Protein AF-A0A935NYX1-F1 (afdb_monomer_lite)

Structure (mmCIF, N/CA/C/O backbone):
data_AF-A0A935NYX1-F1
#
_entry.id   AF-A0A935NYX1-F1
#
loop_
_atom_site.group_PDB
_atom_site.id
_atom_site.type_symbol
_atom_site.label_atom_id
_atom_site.label_alt_id
_atom_site.label_comp_id
_atom_site.label_asym_id
_atom_site.label_entity_id
_atom_site.label_seq_id
_atom_site.pdbx_PDB_ins_code
_atom_site.Cartn_x
_atom_site.Cartn_y
_atom_site.Cartn_z
_atom_site.occupancy
_atom_site.B_iso_or_equiv
_atom_site.auth_seq_id
_atom_site.auth_comp_id
_atom_site.auth_asym_id
_atom_site.auth_atom_id
_atom_site.pdbx_PDB_model_num
ATOM 1 N N . MET A 1 1 ? -14.490 6.436 4.565 1.00 82.50 1 MET A N 1
ATOM 2 C CA . MET A 1 1 ? -15.386 5.710 5.494 1.00 82.50 1 MET A CA 1
ATOM 3 C C . MET A 1 1 ? -14.592 5.089 6.631 1.00 82.50 1 MET A C 1
ATOM 5 O O . MET A 1 1 ? -14.722 5.582 7.735 1.00 82.50 1 MET A O 1
ATOM 9 N N . LEU A 1 2 ? -13.693 4.132 6.373 1.00 86.88 2 LEU A N 1
ATOM 10 C CA . LEU A 1 2 ? -12.919 3.434 7.415 1.00 86.88 2 LEU A CA 1
ATOM 11 C C . LEU A 1 2 ? -12.191 4.351 8.415 1.00 86.88 2 LEU A C 1
ATOM 13 O O . LEU A 1 2 ? -12.332 4.169 9.617 1.00 86.88 2 LEU A O 1
ATOM 17 N N . LEU A 1 3 ? -11.461 5.359 7.928 1.00 81.69 3 LEU A N 1
ATOM 18 C CA . LEU A 1 3 ? -10.705 6.284 8.789 1.00 81.69 3 LEU A CA 1
ATOM 19 C C . LEU A 1 3 ? -11.586 7.274 9.568 1.00 81.69 3 LEU A C 1
ATOM 21 O O . LEU A 1 3 ? -11.138 7.851 10.550 1.00 81.69 3 LEU A O 1
ATOM 25 N N . LEU A 1 4 ? -12.816 7.501 9.106 1.00 85.19 4 LEU A N 1
ATOM 26 C CA . LEU A 1 4 ? -13.693 8.564 9.600 1.00 85.19 4 LEU A CA 1
ATOM 27 C C . LEU A 1 4 ? -14.861 8.026 10.434 1.00 85.19 4 LEU A C 1
ATOM 29 O O . LEU A 1 4 ? -15.364 8.741 11.288 1.00 85.19 4 LEU A O 1
ATOM 33 N N . ALA A 1 5 ? -15.280 6.775 10.217 1.00 84.62 5 ALA A N 1
ATOM 34 C CA . ALA A 1 5 ? -16.392 6.155 10.934 1.00 84.62 5 ALA A CA 1
ATOM 35 C C . ALA A 1 5 ? -16.239 6.199 12.469 1.00 84.62 5 ALA A C 1
ATOM 37 O O . ALA A 1 5 ? -17.237 6.478 13.129 1.00 84.62 5 ALA A O 1
ATOM 38 N N . PRO A 1 6 ? -15.035 6.016 13.058 1.00 82.44 6 PRO A N 1
ATOM 39 C CA . PRO A 1 6 ? -14.857 6.141 14.508 1.00 82.44 6 PRO A CA 1
ATOM 40 C C . PRO A 1 6 ? -15.078 7.555 15.066 1.00 82.44 6 PRO A C 1
ATOM 42 O O . PRO A 1 6 ? -15.174 7.709 16.277 1.00 82.44 6 PRO A O 1
ATOM 45 N N . LEU A 1 7 ? -15.114 8.579 14.209 1.00 85.12 7 LEU A N 1
ATOM 46 C CA . LEU A 1 7 ? -15.309 9.979 14.598 1.00 85.12 7 LEU A CA 1
ATOM 47 C C . LEU A 1 7 ? -16.774 10.424 14.486 1.00 85.12 7 LEU A C 1
ATOM 49 O O . LEU A 1 7 ? -17.078 11.577 14.775 1.00 85.12 7 LEU A O 1
ATOM 53 N N . LEU A 1 8 ? -17.671 9.551 14.015 1.00 88.75 8 LEU A N 1
ATOM 54 C CA . LEU A 1 8 ? -19.083 9.884 13.855 1.00 88.75 8 LEU A CA 1
ATOM 55 C C . LEU A 1 8 ? -19.812 9.791 15.196 1.00 88.75 8 LEU A C 1
ATOM 57 O O . LEU A 1 8 ? -19.844 8.730 15.816 1.00 88.75 8 LEU A O 1
ATOM 61 N N . GLU A 1 9 ? -20.431 10.898 15.603 1.00 92.19 9 GLU A N 1
ATOM 62 C CA . GLU A 1 9 ? -21.225 10.977 16.834 1.00 92.19 9 GLU A CA 1
ATOM 63 C C . GLU A 1 9 ? -22.648 10.433 16.648 1.00 92.19 9 GLU A C 1
ATOM 65 O O . GLU A 1 9 ? -23.208 9.869 17.585 1.00 92.19 9 GLU A O 1
ATOM 70 N N . ASP A 1 10 ? -23.224 10.560 15.445 1.00 94.38 10 ASP A N 1
ATOM 71 C CA . ASP A 1 10 ? -24.549 10.019 15.121 1.00 94.38 10 ASP A CA 1
ATOM 72 C C . ASP A 1 10 ? -24.488 8.483 14.963 1.00 94.38 10 ASP A C 1
ATOM 74 O O . ASP A 1 10 ? -23.898 7.978 13.993 1.00 94.38 10 ASP A O 1
ATOM 78 N N . PRO A 1 11 ? -25.141 7.711 15.857 1.00 92.31 11 PRO A N 1
ATOM 79 C CA . PRO A 1 11 ? -25.138 6.253 15.788 1.00 92.31 11 PRO A CA 1
ATOM 80 C C . PRO A 1 11 ? -25.776 5.704 14.506 1.00 92.31 11 PRO A C 1
ATOM 82 O O . PRO A 1 11 ? -25.333 4.673 13.994 1.00 92.31 11 PRO A O 1
ATOM 85 N N . ALA A 1 12 ? -26.797 6.374 13.961 1.00 95.12 12 ALA A N 1
ATOM 86 C CA . ALA A 1 12 ? -27.480 5.922 12.753 1.00 95.12 12 ALA A CA 1
ATOM 87 C C . ALA A 1 12 ? -26.574 6.071 11.524 1.00 95.12 12 ALA A C 1
ATOM 89 O O . ALA A 1 12 ? -26.464 5.142 10.714 1.00 95.12 12 ALA A O 1
ATOM 90 N N . GLN A 1 13 ? -25.874 7.205 11.420 1.00 94.25 13 GLN A N 1
ATOM 91 C CA . GLN A 1 13 ? -24.887 7.442 10.370 1.00 94.25 13 GLN A CA 1
ATOM 92 C C . GLN A 1 13 ? -23.698 6.481 10.486 1.00 94.25 13 GLN A C 1
ATOM 94 O O . GLN A 1 13 ? -23.289 5.887 9.486 1.00 94.25 13 GLN A O 1
ATOM 99 N N . SER A 1 14 ? -23.187 6.268 11.702 1.00 92.19 14 SER A N 1
ATOM 100 C CA . SER A 1 14 ? -22.109 5.310 11.965 1.00 92.19 14 SER A CA 1
ATOM 101 C C . SER A 1 14 ? -22.495 3.891 11.531 1.00 92.19 14 SER A C 1
ATOM 103 O O . SER A 1 14 ? -21.767 3.247 10.771 1.00 92.19 14 SER A O 1
ATOM 105 N N . ALA A 1 15 ? -23.696 3.432 11.899 1.00 92.25 15 ALA A N 1
ATOM 106 C CA . ALA A 1 15 ? -24.208 2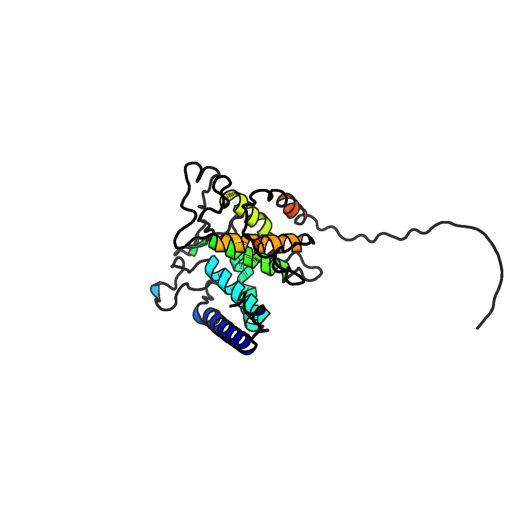.127 11.493 1.00 92.25 15 ALA A CA 1
ATOM 107 C C . ALA A 1 15 ? -24.394 2.010 9.969 1.00 92.25 15 ALA A C 1
ATOM 109 O O . ALA A 1 15 ? -24.113 0.956 9.395 1.00 92.25 15 ALA A O 1
ATOM 110 N N . ALA A 1 16 ? -24.851 3.072 9.296 1.00 94.81 16 ALA A N 1
ATOM 111 C CA . ALA A 1 16 ? -24.952 3.093 7.837 1.00 94.81 16 ALA A CA 1
ATOM 112 C C . ALA A 1 16 ? -23.581 2.931 7.175 1.00 94.81 16 ALA A C 1
ATOM 114 O O . ALA A 1 16 ? -23.406 2.063 6.323 1.00 94.81 16 ALA A O 1
ATOM 115 N N . TRP A 1 17 ? -22.580 3.677 7.643 1.00 95.69 17 TRP A N 1
ATOM 116 C CA . TRP A 1 17 ? -21.231 3.587 7.097 1.00 95.69 17 TRP A CA 1
ATOM 117 C C . TRP A 1 17 ? -20.588 2.225 7.340 1.00 95.69 17 TRP A C 1
ATOM 119 O O . TRP A 1 17 ? -19.881 1.718 6.471 1.00 95.69 17 TRP A O 1
ATOM 129 N N . GLN A 1 18 ? -20.840 1.600 8.490 1.00 93.81 18 GLN A N 1
ATOM 130 C CA . GLN A 1 18 ? -20.383 0.234 8.736 1.00 93.81 18 GLN A CA 1
ATOM 131 C C . GLN A 1 18 ? -21.008 -0.763 7.755 1.00 93.81 18 GLN A C 1
ATOM 133 O O . GLN A 1 18 ? -20.282 -1.578 7.186 1.00 93.81 18 GLN A O 1
ATOM 138 N N . ARG A 1 19 ? -22.320 -0.676 7.490 1.00 95.62 19 ARG A N 1
ATOM 139 C CA . ARG A 1 19 ? -22.984 -1.538 6.494 1.00 95.62 19 ARG A CA 1
ATOM 140 C C . ARG A 1 19 ? -22.394 -1.361 5.098 1.00 95.62 19 ARG A C 1
ATOM 142 O O . ARG A 1 19 ? -22.096 -2.357 4.442 1.00 95.62 19 ARG A O 1
ATOM 149 N N . ASP A 1 20 ? -22.170 -0.123 4.677 1.00 96.88 20 ASP A N 1
ATOM 150 C CA . ASP A 1 20 ? -21.601 0.181 3.362 1.00 96.88 20 ASP A CA 1
ATOM 151 C C . ASP A 1 20 ? -20.155 -0.314 3.236 1.00 96.88 20 ASP A C 1
ATOM 153 O O . ASP A 1 20 ? -19.789 -0.914 2.227 1.00 96.88 20 ASP A O 1
ATOM 157 N N . MET A 1 21 ? -19.333 -0.140 4.278 1.00 96.25 21 MET A N 1
ATOM 158 C CA . MET A 1 21 ? -17.974 -0.693 4.304 1.00 96.25 21 MET A CA 1
ATOM 159 C C . MET A 1 21 ? -17.979 -2.215 4.169 1.00 96.25 21 MET A C 1
ATOM 161 O O . MET A 1 21 ? -17.170 -2.758 3.419 1.00 96.25 21 MET A O 1
ATOM 165 N N . LEU A 1 22 ? -18.894 -2.903 4.856 1.00 97.50 22 LEU A N 1
ATOM 166 C CA . LEU A 1 22 ? -19.030 -4.356 4.759 1.00 97.50 22 LEU A CA 1
ATOM 167 C C . LEU A 1 22 ? -19.501 -4.805 3.377 1.00 97.50 22 LEU A C 1
ATOM 169 O O . LEU A 1 22 ? -18.986 -5.791 2.850 1.00 97.50 22 LEU A O 1
ATOM 173 N N . LEU A 1 23 ? -20.445 -4.082 2.775 1.00 97.88 23 LEU A N 1
ATOM 174 C CA . LEU A 1 23 ? -20.896 -4.348 1.413 1.00 97.88 23 LEU A CA 1
ATOM 175 C C . LEU A 1 23 ? -19.736 -4.213 0.419 1.00 97.88 23 LEU A C 1
ATOM 177 O O . LEU A 1 23 ? -19.479 -5.138 -0.351 1.00 97.88 23 LEU A O 1
ATOM 181 N N . LEU A 1 24 ? -19.002 -3.098 0.468 1.00 97.50 24 LEU A N 1
ATOM 182 C CA . LEU A 1 24 ? -17.857 -2.852 -0.412 1.00 97.50 24 LEU A CA 1
ATOM 183 C C . LEU A 1 24 ? -16.744 -3.884 -0.202 1.00 97.50 24 LEU A C 1
ATOM 185 O O . LEU A 1 24 ? -16.208 -4.405 -1.178 1.00 97.50 24 LEU A O 1
ATOM 189 N N . ALA A 1 25 ? -16.430 -4.223 1.051 1.00 98.12 25 ALA A N 1
ATOM 190 C CA . ALA A 1 25 ? -15.436 -5.238 1.383 1.00 98.12 25 ALA A CA 1
ATOM 191 C C . ALA A 1 25 ? -15.793 -6.601 0.773 1.00 98.12 25 ALA A C 1
ATOM 193 O O . ALA A 1 25 ? -14.954 -7.222 0.121 1.00 98.12 25 ALA A O 1
ATOM 194 N N . ARG A 1 26 ? -17.049 -7.040 0.912 1.00 98.00 26 ARG A N 1
ATOM 195 C CA . ARG A 1 26 ? -17.523 -8.297 0.314 1.00 98.00 26 ARG A CA 1
ATOM 196 C C . ARG A 1 26 ? -17.472 -8.257 -1.208 1.00 98.00 26 ARG A C 1
ATOM 198 O O . ARG A 1 26 ? -16.966 -9.188 -1.816 1.00 98.00 26 ARG A O 1
ATOM 205 N N . VAL A 1 27 ? -17.891 -7.158 -1.838 1.00 97.88 27 VAL A N 1
ATOM 206 C CA . VAL A 1 27 ? -17.794 -7.015 -3.302 1.00 97.88 27 VAL A CA 1
ATOM 207 C C . VAL A 1 27 ? -16.340 -7.103 -3.777 1.00 97.88 27 VAL A C 1
ATOM 209 O O . VAL A 1 27 ? -16.059 -7.827 -4.730 1.00 97.88 27 VAL A O 1
ATOM 212 N N . ILE A 1 28 ? -15.406 -6.414 -3.116 1.00 97.88 28 ILE A N 1
ATOM 213 C CA . ILE A 1 28 ? -13.976 -6.476 -3.453 1.00 97.88 28 ILE A CA 1
ATOM 214 C C . ILE A 1 28 ? -13.450 -7.910 -3.290 1.00 97.88 28 ILE A C 1
ATOM 216 O O . ILE A 1 28 ? -12.873 -8.456 -4.231 1.00 97.88 28 ILE A O 1
ATOM 220 N N . LYS A 1 29 ? -13.698 -8.539 -2.134 1.00 98.12 29 LYS A N 1
ATOM 221 C CA . LYS A 1 29 ? -13.286 -9.916 -1.823 1.00 98.12 29 LYS A CA 1
ATOM 222 C C . LYS A 1 29 ? -13.846 -10.929 -2.828 1.00 98.12 29 LYS A C 1
ATOM 224 O O . LYS A 1 29 ? -13.082 -11.696 -3.400 1.00 98.12 29 LYS A O 1
ATOM 229 N N . ASP A 1 30 ? -15.149 -10.898 -3.086 1.00 97.56 30 ASP A N 1
ATOM 230 C CA . ASP A 1 30 ? -15.844 -11.976 -3.798 1.00 97.56 30 ASP A CA 1
ATOM 231 C C . ASP A 1 30 ? -15.835 -11.802 -5.322 1.00 97.56 30 ASP A C 1
ATOM 233 O O . ASP A 1 30 ? -16.023 -12.767 -6.063 1.00 97.56 30 ASP A O 1
ATOM 237 N N . ARG A 1 31 ? -15.673 -10.568 -5.818 1.00 96.62 31 ARG A N 1
ATOM 238 C CA . ARG A 1 31 ? -15.811 -10.268 -7.253 1.00 96.62 31 ARG A CA 1
ATOM 239 C C . ARG A 1 31 ? -14.498 -9.900 -7.921 1.00 96.62 31 ARG A C 1
ATOM 241 O O . ARG A 1 31 ? -14.325 -10.234 -9.090 1.00 96.62 31 ARG A O 1
ATOM 248 N N . TYR A 1 32 ? -13.606 -9.209 -7.213 1.00 97.56 32 TYR A N 1
ATOM 249 C CA . TYR A 1 32 ? -12.359 -8.696 -7.783 1.00 97.56 32 TYR A CA 1
ATOM 250 C C . TYR A 1 32 ? -11.155 -9.594 -7.516 1.00 97.56 32 TYR A C 1
ATOM 252 O O . TYR A 1 32 ? -10.182 -9.512 -8.264 1.00 97.56 32 TYR A O 1
ATOM 260 N N . PHE A 1 33 ? -11.203 -10.450 -6.493 1.00 98.06 33 PHE A N 1
ATOM 261 C CA . PHE A 1 33 ? -10.077 -11.315 -6.171 1.00 98.06 33 PHE A CA 1
ATOM 262 C C . PHE A 1 33 ? -9.822 -12.370 -7.258 1.00 98.06 33 PHE A C 1
ATOM 264 O O . PHE A 1 33 ? -10.732 -13.052 -7.727 1.00 98.06 33 PHE A O 1
ATOM 271 N N . ALA A 1 34 ? -8.555 -12.491 -7.638 1.00 96.50 34 ALA A N 1
ATOM 272 C CA . ALA A 1 34 ? -8.006 -13.444 -8.588 1.00 96.50 34 ALA A CA 1
ATOM 273 C C . ALA A 1 34 ? -7.151 -14.464 -7.813 1.00 96.50 34 ALA A C 1
ATOM 275 O O . ALA A 1 34 ? -5.956 -14.213 -7.581 1.00 96.50 34 ALA A O 1
ATOM 276 N N . PRO A 1 35 ? -7.736 -15.580 -7.341 1.00 96.06 35 PRO A N 1
ATOM 277 C CA . PRO A 1 35 ? -7.032 -16.542 -6.493 1.00 96.06 35 PRO A CA 1
ATOM 278 C C . PRO A 1 35 ? -5.773 -17.120 -7.152 1.00 96.06 35 PRO A C 1
ATOM 280 O O . PRO A 1 35 ? -4.770 -17.323 -6.473 1.00 96.06 35 PRO A O 1
ATOM 283 N N . GLU A 1 36 ? -5.775 -17.295 -8.474 1.00 94.94 36 GLU A N 1
ATOM 284 C CA . GLU A 1 36 ? -4.645 -17.776 -9.276 1.00 94.94 36 GLU A CA 1
ATOM 285 C C . GLU A 1 36 ? -3.400 -16.874 -9.204 1.00 94.94 36 GLU A C 1
ATOM 287 O O . GLU A 1 36 ? -2.285 -17.308 -9.500 1.00 94.94 36 GLU A O 1
ATOM 292 N N . HIS A 1 37 ? -3.569 -15.615 -8.796 1.00 95.56 37 HIS A N 1
ATOM 293 C CA . HIS A 1 37 ? -2.481 -14.648 -8.674 1.00 95.56 37 HIS A CA 1
ATOM 294 C C . HIS A 1 37 ? -2.298 -14.117 -7.252 1.00 95.56 37 HIS A C 1
ATOM 296 O O . HIS A 1 37 ? -1.291 -13.447 -6.987 1.00 95.56 37 HIS A O 1
ATOM 302 N N . GLY A 1 38 ? -3.243 -14.387 -6.345 1.00 96.56 38 GLY A N 1
ATOM 303 C CA . GLY A 1 38 ? -3.297 -13.746 -5.031 1.00 96.56 38 GLY A CA 1
ATOM 304 C C . GLY A 1 38 ? -3.351 -12.219 -5.151 1.00 96.56 38 GLY A C 1
ATOM 305 O O . GLY A 1 38 ? -2.660 -11.515 -4.417 1.00 96.56 38 GLY A O 1
ATOM 306 N N . MET A 1 39 ? -4.079 -11.715 -6.150 1.00 97.69 39 MET A N 1
ATOM 307 C CA . MET A 1 39 ? -4.191 -10.295 -6.509 1.00 97.69 39 MET A CA 1
ATOM 308 C C . MET A 1 39 ? -5.642 -9.940 -6.810 1.00 97.69 39 MET A C 1
ATOM 310 O O . MET A 1 39 ? -6.503 -10.812 -6.832 1.00 97.69 39 MET A O 1
ATOM 314 N N . PHE A 1 40 ? -5.908 -8.662 -7.058 1.00 98.19 40 PHE A N 1
ATOM 315 C CA . PHE A 1 40 ? -7.219 -8.185 -7.474 1.00 98.19 40 PHE A CA 1
ATOM 316 C C . PHE A 1 40 ? -7.162 -7.687 -8.913 1.00 98.19 40 PHE A C 1
ATOM 318 O O . PHE A 1 40 ? -6.202 -7.027 -9.317 1.00 98.19 40 PHE A O 1
ATOM 325 N N . TRP A 1 41 ? -8.200 -7.997 -9.684 1.00 97.44 41 TRP A N 1
ATOM 326 C CA . TRP A 1 41 ? -8.401 -7.393 -10.992 1.00 97.44 41 TRP A CA 1
ATOM 327 C C . TRP A 1 41 ? -8.711 -5.907 -10.845 1.00 97.44 41 TRP A C 1
ATOM 329 O O . TRP A 1 41 ? -9.413 -5.506 -9.925 1.00 97.44 41 TRP A O 1
ATOM 339 N N . GLY A 1 42 ? -8.241 -5.082 -11.776 1.00 94.56 42 GLY A N 1
ATOM 340 C CA . GLY A 1 42 ? -8.570 -3.656 -11.780 1.00 94.56 42 GLY A CA 1
ATOM 341 C C . GLY A 1 42 ? -10.021 -3.344 -12.167 1.00 94.56 42 GLY A C 1
ATOM 342 O O . GLY A 1 42 ? -10.575 -2.312 -11.790 1.00 94.56 42 GLY A O 1
ATOM 343 N N . THR A 1 43 ? -10.655 -4.224 -12.948 1.00 92.44 43 THR A N 1
ATOM 344 C CA . THR A 1 43 ? -12.020 -4.043 -13.464 1.00 92.44 43 THR A CA 1
ATOM 345 C C . THR A 1 43 ? -12.725 -5.390 -13.650 1.00 92.44 43 THR A C 1
ATOM 347 O O . THR A 1 43 ? -12.071 -6.425 -13.774 1.00 92.44 43 THR A O 1
ATOM 350 N N . LEU A 1 44 ? -14.065 -5.375 -13.684 1.00 90.25 44 LEU A N 1
ATOM 351 C CA . LEU A 1 44 ? -14.894 -6.575 -13.898 1.00 90.25 44 LEU A CA 1
ATOM 352 C C . LEU A 1 44 ? -15.707 -6.561 -15.190 1.00 90.25 44 LEU A C 1
ATOM 354 O O . LEU A 1 44 ? -16.096 -7.622 -15.670 1.00 90.25 44 LEU A O 1
ATOM 358 N N . HIS A 1 45 ? -16.015 -5.373 -15.709 1.00 88.81 45 HIS A N 1
ATOM 359 C CA . HIS A 1 45 ? -16.962 -5.201 -16.812 1.00 88.81 45 HIS A CA 1
ATOM 360 C C . HIS A 1 45 ? -16.362 -5.566 -18.174 1.00 88.81 45 HIS A C 1
ATOM 362 O O . HIS A 1 45 ? -17.110 -5.905 -19.083 1.00 88.81 45 HIS A O 1
ATOM 368 N N . ASP A 1 46 ? -15.034 -5.524 -18.304 1.00 89.12 46 ASP A N 1
ATOM 369 C CA . ASP A 1 46 ? -14.321 -5.919 -19.515 1.00 89.12 46 ASP A CA 1
ATOM 370 C C . ASP A 1 46 ? -13.454 -7.163 -19.239 1.00 89.12 46 ASP A C 1
ATOM 372 O O . ASP A 1 46 ? -12.401 -7.058 -18.597 1.00 89.12 46 ASP A O 1
ATOM 376 N N . PRO A 1 47 ? -13.856 -8.354 -19.725 1.00 89.38 47 PRO A N 1
ATOM 377 C CA . PRO A 1 47 ? -13.061 -9.571 -19.601 1.00 89.38 47 PRO A CA 1
ATOM 378 C C . PRO A 1 47 ? -11.642 -9.439 -20.169 1.00 89.38 47 PRO A C 1
ATOM 380 O O . PRO A 1 47 ? -10.727 -10.076 -19.652 1.00 89.38 47 PRO A O 1
ATOM 383 N N . ALA A 1 48 ? -11.418 -8.584 -21.175 1.00 91.19 48 ALA A N 1
ATOM 384 C CA . ALA A 1 48 ? -10.094 -8.382 -21.763 1.00 91.19 48 ALA A CA 1
ATOM 385 C C . ALA A 1 48 ? -9.106 -7.689 -20.805 1.00 91.19 48 ALA A C 1
ATOM 387 O O . ALA A 1 48 ? -7.890 -7.770 -21.018 1.00 91.19 48 ALA A O 1
ATOM 388 N N . GLN A 1 49 ? -9.609 -7.037 -19.749 1.00 91.88 49 GLN A N 1
ATOM 389 C CA . GLN A 1 49 ? -8.811 -6.416 -18.686 1.00 91.88 49 GLN A CA 1
ATOM 390 C C . GLN A 1 49 ? -8.525 -7.367 -17.516 1.00 91.88 49 GLN A C 1
ATOM 392 O O . GLN A 1 49 ? -7.715 -7.032 -16.652 1.00 91.88 49 GLN A O 1
ATOM 397 N N . ARG A 1 50 ? -9.129 -8.560 -17.461 1.00 94.00 50 ARG A N 1
ATOM 398 C CA . ARG A 1 50 ? -8.885 -9.550 -16.394 1.00 94.00 50 ARG A CA 1
ATOM 399 C C . ARG A 1 50 ? -7.645 -10.393 -16.701 1.00 94.00 50 ARG A C 1
ATOM 401 O O . ARG A 1 50 ? -7.729 -11.593 -16.936 1.00 94.00 50 ARG A O 1
ATOM 408 N N . LYS A 1 51 ? -6.496 -9.724 -16.775 1.00 94.44 51 LYS A N 1
ATOM 409 C CA . LYS A 1 51 ? -5.184 -10.313 -17.067 1.00 94.44 51 LYS A CA 1
ATOM 410 C C . LYS A 1 51 ? -4.069 -9.500 -16.418 1.00 94.44 51 LYS A C 1
ATOM 412 O O . LYS A 1 51 ? -4.246 -8.318 -16.135 1.00 94.44 51 LYS A O 1
ATOM 417 N N . LEU A 1 52 ? -2.907 -10.116 -16.213 1.00 96.19 52 LEU A N 1
ATOM 418 C CA . LEU A 1 52 ? -1.726 -9.416 -15.702 1.00 96.19 52 LEU A CA 1
ATOM 419 C C . LEU A 1 52 ? -1.284 -8.289 -16.647 1.00 96.19 52 LEU A C 1
ATOM 421 O O . LEU A 1 52 ? -1.495 -8.351 -17.860 1.00 96.19 52 LEU A O 1
ATOM 425 N N . GLY A 1 53 ? -0.675 -7.246 -16.083 1.00 93.25 53 GLY A N 1
ATOM 426 C CA . GLY A 1 53 ? -0.255 -6.054 -16.820 1.00 93.25 53 GLY A CA 1
ATOM 427 C C . GLY A 1 53 ? -1.402 -5.173 -17.328 1.00 93.25 53 GLY A C 1
ATOM 428 O O . GLY A 1 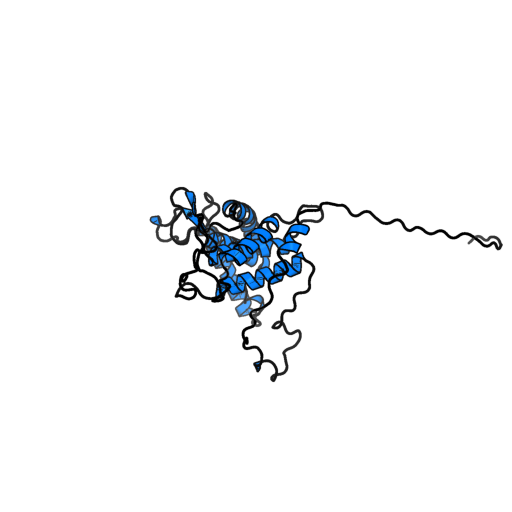53 ? -1.140 -4.189 -18.019 1.00 93.25 53 GLY A O 1
ATOM 429 N N . SER A 1 54 ? -2.663 -5.502 -17.025 1.00 94.50 54 SER A N 1
ATOM 430 C CA . SER A 1 54 ? -3.790 -4.618 -17.311 1.00 94.50 54 SER A CA 1
ATOM 431 C C . SER A 1 54 ? -3.851 -3.455 -16.323 1.00 94.50 54 SER A C 1
ATOM 433 O O . SER A 1 54 ? -3.229 -3.460 -15.256 1.00 94.50 54 SER A O 1
ATOM 435 N N . ARG A 1 55 ? -4.623 -2.428 -16.683 1.00 91.31 55 ARG A N 1
ATOM 436 C CA . ARG A 1 55 ? -4.774 -1.234 -15.855 1.00 91.31 55 ARG A CA 1
ATOM 437 C C . ARG A 1 55 ? -5.340 -1.607 -14.482 1.00 91.31 55 ARG A C 1
ATOM 439 O O . ARG A 1 55 ? -6.341 -2.315 -14.398 1.00 91.31 55 ARG A O 1
ATOM 446 N N . HIS A 1 56 ? -4.720 -1.072 -13.430 1.00 93.62 56 HIS A N 1
ATOM 447 C CA . HIS A 1 56 ? -5.094 -1.275 -12.023 1.00 93.62 56 HIS A CA 1
ATOM 448 C C . HIS A 1 56 ? -4.975 -2.722 -11.514 1.00 93.62 56 HIS A C 1
ATOM 450 O O . HIS A 1 56 ? -5.409 -3.018 -10.405 1.00 93.62 56 HIS A O 1
ATOM 456 N N . THR A 1 57 ? -4.369 -3.625 -12.293 1.00 96.81 57 THR A N 1
ATOM 457 C CA . THR A 1 57 ? -3.992 -4.971 -11.840 1.00 96.81 57 THR A CA 1
ATOM 458 C C . THR A 1 57 ? -2.521 -4.952 -11.434 1.00 96.81 57 THR A C 1
ATOM 460 O O . THR A 1 57 ? -1.630 -5.375 -12.172 1.00 96.81 57 THR A O 1
ATOM 463 N N . ASP A 1 58 ? -2.260 -4.406 -10.253 1.00 97.81 58 ASP A N 1
ATOM 464 C CA . ASP A 1 58 ? -0.914 -4.155 -9.743 1.00 97.81 58 ASP A CA 1
ATOM 465 C C . ASP A 1 58 ? -0.811 -4.478 -8.244 1.00 97.81 58 ASP A C 1
ATOM 467 O O . ASP A 1 58 ? -1.796 -4.847 -7.586 1.00 97.81 58 ASP A O 1
ATOM 471 N N . PHE A 1 59 ? 0.407 -4.410 -7.700 1.00 98.62 59 PHE A N 1
ATOM 472 C CA . PHE A 1 59 ? 0.623 -4.724 -6.290 1.00 98.62 59 PHE A CA 1
ATOM 473 C C . PHE A 1 59 ? 0.040 -3.667 -5.359 1.00 98.62 59 PHE A C 1
ATOM 475 O O . PHE A 1 59 ? -0.380 -4.032 -4.266 1.00 98.62 59 PHE A O 1
ATOM 482 N N . GLY A 1 60 ? -0.047 -2.403 -5.774 1.00 98.38 60 GLY A N 1
ATOM 483 C CA . GLY A 1 60 ? -0.583 -1.322 -4.949 1.00 98.38 60 GLY A CA 1
ATOM 484 C C . GLY A 1 60 ? -2.077 -1.490 -4.705 1.00 98.38 60 GLY A C 1
ATOM 485 O O . GLY A 1 60 ? -2.504 -1.564 -3.556 1.00 98.38 60 GLY A O 1
ATOM 486 N N . HIS A 1 61 ? -2.872 -1.643 -5.767 1.00 98.38 61 HIS A N 1
ATOM 487 C CA . HIS A 1 61 ? -4.313 -1.890 -5.656 1.00 98.38 61 HIS A CA 1
ATOM 488 C C . HIS A 1 61 ? -4.609 -3.191 -4.912 1.00 98.38 61 HIS A C 1
ATOM 490 O O . HIS A 1 61 ? -5.505 -3.234 -4.064 1.00 98.38 61 HIS A O 1
ATOM 496 N N . SER A 1 62 ? -3.838 -4.246 -5.191 1.00 98.69 62 SER A N 1
ATOM 497 C CA . SER A 1 62 ? -4.015 -5.527 -4.508 1.00 98.69 62 SER A CA 1
ATOM 498 C C . SER A 1 62 ? -3.695 -5.411 -3.019 1.00 98.69 62 SER A C 1
ATOM 500 O O . SER A 1 62 ? -4.481 -5.857 -2.186 1.00 98.69 62 SER A O 1
ATOM 502 N N . MET A 1 63 ? -2.584 -4.760 -2.668 1.00 98.62 63 MET A N 1
ATOM 503 C CA . MET A 1 63 ? -2.187 -4.569 -1.279 1.00 98.62 63 MET A CA 1
ATOM 504 C C . MET A 1 63 ? -3.152 -3.652 -0.531 1.00 98.62 63 MET A C 1
ATOM 506 O O . MET A 1 63 ? -3.568 -4.002 0.571 1.00 98.62 63 MET A O 1
ATOM 510 N N . LYS A 1 64 ? -3.580 -2.533 -1.138 1.00 97.94 64 LYS A N 1
ATOM 511 C CA . LYS A 1 64 ? -4.616 -1.662 -0.565 1.00 97.94 64 LYS A CA 1
ATOM 512 C C . LYS A 1 64 ? -5.867 -2.461 -0.266 1.00 97.94 64 LYS A C 1
ATOM 514 O O . LYS A 1 64 ? -6.403 -2.354 0.829 1.00 97.94 64 LYS A O 1
ATOM 519 N N . SER A 1 65 ? -6.321 -3.267 -1.221 1.00 98.38 65 SER A N 1
ATOM 520 C CA . SER A 1 65 ? -7.534 -4.066 -1.065 1.00 98.38 65 SER A CA 1
ATOM 521 C C . SER A 1 65 ? -7.403 -5.020 0.118 1.00 98.38 65 SER A C 1
ATOM 523 O O . SER A 1 65 ? -8.232 -4.971 1.020 1.00 98.38 65 SER A O 1
ATOM 525 N N . LEU A 1 66 ? -6.321 -5.803 0.194 1.00 98.56 66 LEU A N 1
ATOM 526 C CA . LEU A 1 66 ? -6.061 -6.687 1.338 1.00 98.56 66 LEU A CA 1
ATOM 527 C C . LEU A 1 66 ? -6.000 -5.918 2.662 1.00 98.56 66 LEU A C 1
ATOM 529 O O . LEU A 1 66 ? -6.627 -6.313 3.643 1.00 98.56 66 LEU A O 1
ATOM 533 N N . TRP A 1 67 ? -5.284 -4.797 2.687 1.00 97.62 67 TRP A N 1
ATOM 534 C CA . TRP A 1 67 ? -5.130 -3.979 3.883 1.00 97.62 67 TRP A CA 1
ATOM 535 C C . TRP A 1 67 ? -6.462 -3.374 4.347 1.00 97.62 67 TRP A C 1
ATOM 537 O O . TRP A 1 67 ? -6.778 -3.409 5.537 1.00 97.62 67 TRP A O 1
ATOM 547 N N . MET A 1 68 ? -7.290 -2.886 3.421 1.00 97.75 68 MET A N 1
ATOM 548 C CA . MET A 1 68 ? -8.623 -2.371 3.730 1.00 97.75 68 MET A CA 1
ATOM 549 C C . MET A 1 68 ? -9.562 -3.483 4.205 1.00 97.75 68 MET A C 1
ATOM 551 O O . MET A 1 68 ? -10.275 -3.266 5.180 1.00 97.75 68 MET A O 1
ATOM 555 N N . LEU A 1 69 ? -9.541 -4.674 3.593 1.00 98.31 69 LEU A N 1
ATOM 556 C CA . LEU A 1 69 ? -10.320 -5.831 4.061 1.00 98.31 69 LEU A CA 1
ATOM 557 C C . LEU A 1 69 ? -9.934 -6.214 5.494 1.00 98.31 69 LEU A C 1
ATOM 559 O O . LEU A 1 69 ? -10.809 -6.372 6.345 1.00 98.31 69 LEU A O 1
ATOM 563 N N . TYR A 1 70 ? -8.631 -6.277 5.780 1.00 96.62 70 TYR A N 1
ATOM 564 C CA . TYR A 1 70 ? -8.114 -6.526 7.122 1.00 96.62 70 TYR A CA 1
ATOM 565 C C . TYR A 1 70 ? -8.618 -5.482 8.131 1.00 96.62 70 TYR A C 1
ATOM 567 O O . TYR A 1 70 ? -9.158 -5.839 9.178 1.00 96.62 70 TYR A O 1
ATOM 575 N N . LEU A 1 71 ? -8.479 -4.188 7.821 1.00 95.06 71 LEU A N 1
ATOM 576 C CA . LEU A 1 71 ? -8.875 -3.118 8.737 1.00 95.06 71 LEU A CA 1
ATOM 577 C C . LEU A 1 71 ? -10.393 -3.020 8.924 1.00 95.06 71 LEU A C 1
ATOM 579 O O . LEU A 1 71 ? -10.839 -2.775 10.043 1.00 95.06 71 LEU A O 1
ATOM 583 N N . VAL A 1 72 ? -11.187 -3.230 7.869 1.00 96.88 72 VAL A N 1
ATOM 584 C CA . VAL A 1 72 ? -12.654 -3.298 7.974 1.00 96.88 72 VAL A CA 1
ATOM 585 C C . VAL A 1 72 ? -13.056 -4.476 8.855 1.00 96.88 72 VAL A C 1
ATOM 587 O O . VAL A 1 72 ? -13.866 -4.292 9.761 1.00 96.88 72 VAL A O 1
ATOM 590 N N . GLY A 1 73 ? -12.461 -5.655 8.652 1.00 96.12 73 GLY A N 1
ATOM 591 C CA . GLY A 1 73 ? -12.711 -6.828 9.489 1.00 96.12 73 GLY A CA 1
ATOM 592 C C . GLY A 1 73 ? -12.417 -6.564 10.965 1.00 96.12 73 GLY A C 1
ATOM 593 O O . GLY A 1 73 ? -13.266 -6.806 11.818 1.00 96.12 73 GLY A O 1
ATOM 594 N N . GLN A 1 74 ? -11.265 -5.958 11.264 1.00 93.44 74 GLN A N 1
ATOM 595 C CA . GLN A 1 74 ? -10.897 -5.545 12.623 1.00 93.44 74 GLN A CA 1
ATOM 596 C C . GLN A 1 74 ? -11.878 -4.524 13.220 1.00 93.44 74 GLN A C 1
ATOM 598 O O . GLN A 1 74 ? -12.292 -4.667 14.366 1.00 93.44 74 GLN A O 1
ATOM 603 N N . ALA A 1 75 ? -12.264 -3.500 12.456 1.00 92.00 75 ALA A N 1
ATOM 604 C CA . ALA A 1 75 ? -13.132 -2.425 12.939 1.00 92.00 75 ALA A CA 1
ATOM 605 C C . ALA A 1 75 ? -14.591 -2.860 13.158 1.00 92.00 75 ALA A C 1
ATOM 607 O O . ALA A 1 75 ? -15.316 -2.207 13.902 1.00 92.00 75 ALA A O 1
ATOM 608 N N . THR A 1 76 ? -15.029 -3.936 12.500 1.00 92.81 76 THR A N 1
ATOM 609 C CA . THR A 1 76 ? -16.429 -4.402 12.512 1.00 92.81 76 THR A CA 1
ATOM 610 C C . THR A 1 76 ? -16.618 -5.766 13.179 1.00 92.81 76 THR A C 1
ATOM 612 O O . THR A 1 76 ? -17.741 -6.257 13.244 1.00 92.81 76 THR A O 1
ATOM 615 N N . GLY A 1 77 ? -15.542 -6.394 13.663 1.00 93.69 77 GLY A N 1
ATOM 616 C CA . GLY A 1 77 ? -15.584 -7.731 14.261 1.00 93.69 77 GLY A CA 1
ATOM 617 C C . GLY A 1 77 ? -15.784 -8.876 13.258 1.00 93.69 77 GLY A C 1
ATOM 618 O O . GLY A 1 77 ? -16.073 -9.996 13.667 1.00 93.69 77 GLY A O 1
ATOM 619 N N . GLN A 1 78 ? -15.626 -8.626 11.956 1.00 96.88 78 GLN A N 1
ATOM 620 C CA . GLN A 1 78 ? -15.790 -9.640 10.913 1.00 96.88 78 GLN A CA 1
ATOM 621 C C . GLN A 1 78 ? -14.485 -10.404 10.679 1.00 96.88 78 GLN A C 1
ATOM 623 O O . GLN A 1 78 ? -13.637 -10.005 9.872 1.00 96.88 78 GLN A O 1
ATOM 628 N N . ALA A 1 79 ? -14.329 -11.515 11.399 1.00 96.50 79 ALA A N 1
ATOM 629 C CA . ALA A 1 79 ? -13.147 -12.370 11.312 1.00 96.50 79 ALA A CA 1
ATOM 630 C C . ALA A 1 79 ? -12.911 -12.914 9.891 1.00 96.50 79 ALA A C 1
ATOM 632 O O . ALA A 1 79 ? -11.769 -12.976 9.450 1.00 96.50 79 ALA A O 1
ATOM 633 N N . ASP A 1 80 ? -13.969 -13.189 9.119 1.00 97.69 80 ASP A N 1
ATOM 634 C CA . ASP A 1 80 ? -13.863 -13.743 7.762 1.00 97.69 80 ASP A CA 1
ATOM 635 C C . ASP A 1 80 ? -13.111 -12.830 6.774 1.00 97.69 80 ASP A C 1
ATOM 637 O O . ASP A 1 80 ? -12.543 -13.307 5.787 1.00 97.69 80 ASP A O 1
ATOM 641 N N . LEU A 1 81 ? -13.122 -11.513 7.007 1.00 98.25 81 LEU A N 1
ATOM 642 C CA . LEU A 1 81 ? -12.367 -10.545 6.209 1.00 98.25 81 LEU A CA 1
ATOM 643 C C . LEU A 1 81 ? -10.890 -10.529 6.611 1.00 98.25 81 LEU A C 1
ATOM 645 O O . LEU A 1 81 ? -10.014 -10.433 5.750 1.00 98.25 81 LEU A O 1
ATOM 649 N N . VAL A 1 82 ? -10.615 -10.656 7.910 1.00 96.06 82 VAL A N 1
ATOM 650 C CA . VAL A 1 82 ? -9.255 -10.726 8.459 1.00 96.06 82 VAL A CA 1
ATOM 651 C C . VAL A 1 82 ? -8.572 -12.015 8.009 1.00 96.06 82 VAL A C 1
ATOM 653 O O . VAL A 1 82 ? -7.459 -11.961 7.485 1.00 96.06 82 VAL A O 1
ATOM 656 N N . ASP A 1 83 ? -9.255 -13.147 8.167 1.00 96.12 83 ASP A N 1
ATOM 657 C CA . ASP A 1 83 ? -8.762 -14.486 7.834 1.00 96.12 83 ASP A CA 1
ATOM 658 C C . ASP A 1 83 ? -8.554 -14.658 6.332 1.00 96.12 83 ASP A C 1
ATOM 660 O O . ASP A 1 83 ? -7.628 -15.343 5.905 1.00 96.12 83 ASP A O 1
ATOM 664 N N . PHE A 1 84 ? -9.373 -13.985 5.521 1.00 98.06 84 PHE A N 1
ATOM 665 C CA . PHE A 1 84 ? -9.163 -13.914 4.083 1.00 98.06 84 PHE A CA 1
ATOM 666 C C . PHE A 1 84 ? -7.941 -13.060 3.722 1.00 98.06 84 PHE A C 1
ATOM 668 O O . PHE A 1 84 ? -7.098 -13.492 2.943 1.00 98.06 84 PHE A O 1
ATOM 675 N N . ALA A 1 85 ? -7.818 -11.844 4.262 1.00 97.06 85 ALA A N 1
ATOM 676 C CA . ALA A 1 85 ? -6.785 -10.908 3.822 1.00 97.06 85 ALA A CA 1
ATOM 677 C C . ALA A 1 85 ? -5.371 -11.313 4.267 1.00 97.06 85 ALA A C 1
ATOM 679 O O . ALA A 1 85 ? -4.421 -11.269 3.479 1.00 97.06 85 ALA A O 1
ATOM 680 N N . ARG A 1 86 ? -5.227 -11.716 5.535 1.00 92.31 86 ARG A N 1
ATOM 681 C CA . ARG A 1 86 ? -3.940 -12.002 6.185 1.00 92.31 86 ARG A CA 1
ATOM 682 C C . ARG A 1 86 ? -3.024 -12.960 5.402 1.00 92.31 86 ARG A C 1
ATOM 684 O O . ARG A 1 86 ? -1.864 -12.594 5.200 1.00 92.31 86 ARG A O 1
ATOM 691 N N . PRO A 1 87 ? -3.475 -14.137 4.920 1.00 92.81 87 PRO A N 1
ATOM 692 C CA . PRO A 1 87 ? -2.598 -15.084 4.228 1.00 92.81 87 PRO A CA 1
ATOM 693 C C . PRO A 1 87 ? -2.041 -14.557 2.899 1.00 92.81 87 PRO A C 1
ATOM 695 O O . PRO A 1 87 ? -1.050 -15.095 2.410 1.00 92.81 87 PRO A O 1
ATOM 698 N N . HIS A 1 88 ? -2.626 -13.506 2.316 1.00 96.56 88 HIS A N 1
ATOM 699 C CA . HIS A 1 88 ? -2.187 -12.960 1.030 1.00 96.56 88 HIS A CA 1
ATOM 700 C C . HIS A 1 88 ? -1.191 -11.801 1.155 1.00 96.56 88 HIS A C 1
ATOM 702 O O . HIS A 1 88 ? -0.432 -11.559 0.215 1.00 96.56 88 HIS A O 1
ATOM 708 N N . VAL A 1 89 ? -1.123 -11.113 2.301 1.00 95.69 89 VAL A N 1
ATOM 709 C CA . VAL A 1 89 ? -0.263 -9.925 2.449 1.00 95.69 89 VAL A CA 1
ATOM 710 C C . VAL A 1 89 ? 1.224 -10.283 2.399 1.00 95.69 89 VAL A C 1
ATOM 712 O O . VAL A 1 89 ? 1.965 -9.720 1.593 1.00 95.69 89 VAL A O 1
ATOM 715 N N . ALA A 1 90 ? 1.680 -11.236 3.220 1.00 93.38 90 ALA A N 1
ATOM 716 C CA . ALA A 1 90 ? 3.101 -11.591 3.273 1.00 93.38 90 ALA A CA 1
ATOM 717 C C . ALA A 1 90 ? 3.639 -12.158 1.940 1.00 93.38 90 ALA A C 1
ATOM 719 O O . ALA A 1 90 ? 4.708 -11.711 1.510 1.00 93.38 90 ALA A O 1
ATOM 720 N N . PRO A 1 91 ? 2.933 -13.068 1.234 1.00 95.25 91 PRO A N 1
ATOM 721 C CA . PRO A 1 91 ? 3.353 -13.506 -0.097 1.00 95.25 91 PRO A CA 1
ATOM 722 C C . PRO A 1 91 ? 3.412 -12.368 -1.121 1.00 95.25 91 PRO A C 1
ATOM 724 O O . PRO A 1 91 ? 4.343 -12.323 -1.927 1.00 95.25 91 PRO A O 1
ATOM 727 N N . LEU A 1 92 ? 2.460 -11.428 -1.083 1.00 97.69 92 LEU A N 1
ATOM 728 C CA . LEU A 1 92 ? 2.434 -10.299 -2.012 1.00 97.69 92 LEU A CA 1
ATOM 729 C C . LEU A 1 92 ? 3.609 -9.337 -1.770 1.00 97.69 92 LEU A C 1
ATOM 731 O O . LEU A 1 92 ? 4.276 -8.951 -2.729 1.00 97.69 92 LEU A O 1
ATOM 735 N N . LEU A 1 93 ? 3.928 -9.030 -0.504 1.00 97.56 93 LEU A N 1
ATOM 736 C CA . LEU A 1 93 ? 5.135 -8.275 -0.134 1.00 97.56 93 LEU A CA 1
ATOM 737 C C . LEU A 1 93 ? 6.406 -8.993 -0.594 1.00 97.56 93 LEU A C 1
ATOM 739 O O . LEU A 1 93 ? 7.273 -8.382 -1.213 1.00 97.56 93 LEU A O 1
ATOM 743 N N . ALA A 1 94 ? 6.518 -10.298 -0.335 1.00 95.81 94 ALA A N 1
ATOM 744 C CA . ALA A 1 94 ? 7.684 -11.079 -0.738 1.00 95.81 94 ALA A CA 1
ATOM 745 C C . ALA A 1 94 ? 7.886 -11.068 -2.261 1.00 95.81 94 ALA A C 1
ATOM 747 O O . ALA A 1 94 ? 9.019 -10.957 -2.723 1.00 95.81 94 ALA A O 1
ATOM 748 N N . ARG A 1 95 ? 6.796 -11.129 -3.036 1.00 97.00 95 ARG A N 1
ATOM 749 C CA . ARG A 1 95 ? 6.837 -11.062 -4.501 1.00 97.00 95 ARG A CA 1
ATOM 750 C C . ARG A 1 95 ? 7.200 -9.669 -5.025 1.00 97.00 95 ARG A C 1
ATOM 752 O O . ARG A 1 95 ? 7.830 -9.571 -6.073 1.00 97.00 95 ARG A O 1
ATOM 759 N N . ALA A 1 96 ? 6.815 -8.610 -4.316 1.00 98.06 96 ALA A N 1
ATOM 760 C CA . ALA A 1 96 ? 7.140 -7.233 -4.683 1.00 98.06 96 ALA A CA 1
ATOM 761 C C . ALA A 1 96 ? 8.556 -6.801 -4.262 1.00 98.06 96 ALA A C 1
ATOM 763 O O . ALA A 1 96 ? 9.084 -5.835 -4.814 1.00 98.06 96 ALA A O 1
ATOM 764 N N . ALA A 1 97 ? 9.159 -7.468 -3.275 1.00 97.06 97 ALA A N 1
ATOM 765 C CA . ALA A 1 97 ? 10.460 -7.105 -2.722 1.00 97.06 97 ALA A CA 1
ATOM 766 C C . ALA A 1 97 ? 11.582 -7.219 -3.764 1.00 97.06 97 ALA A C 1
ATOM 768 O O . ALA A 1 97 ? 11.780 -8.276 -4.362 1.00 97.06 97 ALA A O 1
ATOM 769 N N . GLN A 1 98 ? 12.376 -6.158 -3.925 1.00 96.12 98 GLN A N 1
ATOM 770 C CA . GLN A 1 98 ? 13.537 -6.156 -4.818 1.00 96.12 98 GLN A CA 1
ATOM 771 C C . GLN A 1 98 ? 14.870 -6.147 -4.047 1.00 96.12 98 GLN A C 1
ATOM 773 O O . GLN A 1 98 ? 14.941 -5.625 -2.929 1.00 96.12 98 GLN A O 1
ATOM 778 N N . PRO A 1 99 ? 15.979 -6.631 -4.649 1.00 94.06 99 PRO A N 1
ATOM 779 C CA . PRO A 1 99 ? 17.316 -6.521 -4.059 1.00 94.06 99 PRO A CA 1
ATOM 780 C C . PRO A 1 99 ? 17.754 -5.079 -3.763 1.00 94.06 99 PRO A C 1
ATOM 782 O O . PRO A 1 99 ? 18.537 -4.854 -2.845 1.00 94.06 99 PRO A O 1
ATOM 785 N N . SER A 1 100 ? 17.222 -4.088 -4.478 1.00 93.88 100 SER A N 1
ATOM 786 C CA . SER A 1 100 ? 17.447 -2.663 -4.197 1.00 93.88 100 SER A CA 1
ATOM 787 C C . SER A 1 100 ? 16.847 -2.195 -2.864 1.00 93.88 100 SER A C 1
ATOM 789 O O . SER A 1 100 ? 17.165 -1.104 -2.406 1.00 93.88 100 SER A O 1
ATOM 791 N N . GLY A 1 101 ? 15.979 -2.998 -2.241 1.00 95.31 101 GLY A N 1
ATOM 792 C CA . GLY A 1 101 ? 15.136 -2.586 -1.121 1.00 95.31 101 GLY A CA 1
ATOM 793 C C . GLY A 1 101 ? 13.829 -1.925 -1.557 1.00 95.31 101 GLY A C 1
ATOM 794 O O . GLY A 1 101 ? 12.954 -1.736 -0.723 1.00 95.31 101 GLY A O 1
ATOM 795 N N . CYS A 1 102 ? 13.667 -1.616 -2.844 1.00 97.62 102 CYS A N 1
ATOM 796 C CA . CYS A 1 102 ? 12.448 -1.016 -3.366 1.00 97.62 102 CYS A CA 1
ATOM 797 C C . CYS A 1 102 ? 11.336 -2.047 -3.600 1.00 97.62 102 CYS A C 1
ATOM 799 O O . CYS A 1 102 ? 11.595 -3.242 -3.760 1.00 97.62 102 CYS A O 1
ATOM 801 N N . TRP A 1 103 ? 10.098 -1.562 -3.696 1.00 98.31 103 TRP A N 1
ATOM 802 C CA . TRP A 1 103 ? 8.946 -2.345 -4.128 1.00 98.31 103 TRP A CA 1
ATOM 803 C C . TRP A 1 103 ? 8.766 -2.293 -5.640 1.00 98.31 103 TRP A C 1
ATOM 805 O O . TRP A 1 103 ? 8.767 -1.220 -6.235 1.00 98.31 103 TRP A O 1
ATOM 815 N N . ALA A 1 104 ? 8.611 -3.443 -6.284 1.00 98.25 104 ALA A N 1
ATOM 816 C CA . ALA A 1 104 ? 8.115 -3.513 -7.655 1.00 98.25 104 ALA A CA 1
ATOM 817 C C . ALA A 1 104 ? 6.662 -3.027 -7.733 1.00 98.25 104 ALA A C 1
ATO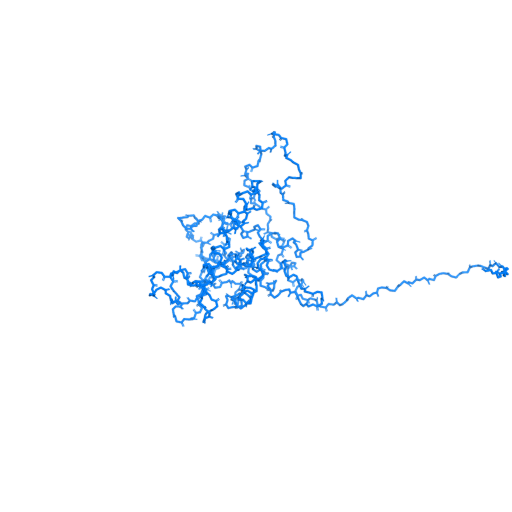M 819 O O . ALA A 1 104 ? 5.909 -3.158 -6.767 1.00 98.25 104 ALA A O 1
ATOM 820 N N . SER A 1 105 ? 6.257 -2.487 -8.883 1.00 97.69 105 SER A N 1
ATOM 821 C CA . SER A 1 105 ? 4.901 -1.946 -9.043 1.00 97.69 105 SER A CA 1
ATOM 822 C C . SER A 1 105 ? 3.861 -3.037 -9.284 1.00 97.69 105 SER A C 1
ATOM 824 O O . SER A 1 105 ? 2.706 -2.898 -8.892 1.00 97.69 105 SER A O 1
ATOM 826 N N . GLY A 1 106 ? 4.254 -4.152 -9.897 1.00 97.75 106 GLY A N 1
ATOM 827 C CA . GLY A 1 106 ? 3.323 -5.220 -10.235 1.00 97.75 106 GLY A CA 1
ATOM 828 C C . GLY A 1 106 ? 3.943 -6.295 -11.113 1.00 97.75 106 GLY A C 1
ATOM 829 O O . GLY A 1 106 ? 5.152 -6.534 -11.086 1.00 97.75 106 GLY A O 1
ATOM 830 N N . LEU A 1 107 ? 3.088 -6.938 -11.905 1.00 97.62 107 LEU A N 1
ATOM 831 C CA . LEU A 1 107 ? 3.470 -7.932 -12.900 1.00 97.62 107 LEU A CA 1
ATOM 832 C C . LEU A 1 107 ? 3.115 -7.428 -14.296 1.00 97.62 107 LEU A C 1
ATOM 834 O O . LEU A 1 107 ? 2.051 -6.849 -14.515 1.00 97.62 107 LEU A O 1
ATOM 838 N N . ARG A 1 108 ? 4.000 -7.700 -15.249 1.00 96.75 108 ARG A N 1
ATOM 839 C CA . ARG A 1 108 ? 3.767 -7.481 -16.676 1.00 96.75 108 ARG A CA 1
ATOM 840 C C . ARG A 1 108 ? 2.865 -8.583 -17.236 1.00 96.75 108 ARG A C 1
ATOM 842 O O . ARG A 1 108 ? 2.614 -9.594 -16.583 1.00 96.75 108 ARG A O 1
ATOM 849 N N . ALA A 1 109 ? 2.398 -8.403 -18.470 1.00 95.81 109 ALA A N 1
ATOM 850 C CA . ALA A 1 109 ? 1.511 -9.362 -19.134 1.00 95.81 109 ALA A CA 1
ATOM 851 C C . ALA A 1 109 ? 2.119 -10.772 -19.281 1.00 95.81 109 ALA A C 1
ATOM 853 O O . ALA A 1 109 ? 1.386 -11.754 -19.300 1.00 95.81 109 ALA A O 1
ATOM 854 N N . ASP A 1 110 ? 3.449 -10.879 -19.337 1.00 95.88 110 ASP A N 1
ATOM 855 C CA . ASP A 1 110 ? 4.188 -12.149 -19.368 1.00 95.88 110 ASP A CA 1
ATOM 856 C C . ASP A 1 110 ? 4.406 -12.766 -17.970 1.00 95.88 110 ASP A C 1
ATOM 858 O O . ASP A 1 110 ? 5.152 -13.732 -17.829 1.00 95.88 110 ASP A O 1
ATOM 862 N N . GLY A 1 111 ? 3.805 -12.189 -16.924 1.00 95.31 111 GLY A N 1
ATOM 863 C CA . GLY A 1 111 ? 3.924 -12.640 -15.538 1.00 95.31 111 GLY A CA 1
ATOM 864 C C . GLY A 1 111 ? 5.249 -12.290 -14.862 1.00 95.31 111 GLY A C 1
ATOM 865 O O . GLY A 1 111 ? 5.428 -12.582 -13.680 1.00 95.31 111 GLY A O 1
ATOM 866 N N . LYS A 1 112 ? 6.183 -11.645 -15.568 1.00 96.31 112 LYS A N 1
ATOM 867 C CA . LYS A 1 112 ? 7.437 -11.189 -14.967 1.00 96.31 112 LYS A CA 1
ATOM 868 C C . LYS A 1 112 ? 7.216 -9.907 -14.171 1.00 96.31 112 LYS A C 1
ATOM 870 O O . LYS A 1 112 ? 6.305 -9.127 -14.444 1.00 96.31 112 LYS A O 1
ATOM 875 N N . LEU A 1 113 ? 8.106 -9.662 -13.217 1.00 96.81 113 LEU A N 1
ATOM 876 C CA . LEU A 1 113 ? 8.073 -8.469 -12.380 1.00 96.81 113 LEU A CA 1
ATOM 877 C C . LEU A 1 113 ? 8.190 -7.189 -13.226 1.00 96.81 113 LEU A C 1
ATOM 879 O O . LEU A 1 113 ? 9.039 -7.093 -14.123 1.00 96.81 113 LEU A O 1
ATOM 883 N N . ASP A 1 114 ? 7.348 -6.205 -12.923 1.00 96.50 114 ASP A N 1
ATOM 884 C CA . ASP A 1 114 ? 7.581 -4.812 -13.290 1.00 96.50 114 ASP A CA 1
ATOM 885 C C . ASP A 1 114 ? 8.461 -4.175 -12.210 1.00 96.50 114 ASP A C 1
ATOM 887 O O . ASP A 1 114 ? 7.983 -3.754 -11.155 1.00 96.50 114 ASP A O 1
ATOM 891 N N . ALA A 1 115 ? 9.772 -4.188 -12.454 1.00 95.69 115 ALA A N 1
ATOM 892 C CA . ALA A 1 115 ? 10.778 -3.746 -11.494 1.00 95.69 115 ALA A CA 1
ATOM 893 C C . ALA A 1 115 ? 10.807 -2.218 -11.289 1.00 95.69 115 ALA A C 1
ATOM 895 O O . ALA A 1 115 ? 11.462 -1.747 -10.359 1.00 95.69 115 ALA A O 1
ATOM 896 N N . GLY A 1 116 ? 10.094 -1.438 -12.112 1.00 96.69 116 GLY A N 1
ATOM 897 C CA . GLY A 1 116 ? 9.863 -0.027 -11.819 1.00 96.69 116 GLY A CA 1
ATOM 898 C C . GLY A 1 116 ? 9.035 0.139 -10.546 1.00 96.69 116 GLY A C 1
ATOM 899 O O . GLY A 1 116 ? 8.209 -0.711 -10.205 1.00 96.69 116 GLY A O 1
ATOM 900 N N . SER A 1 117 ? 9.225 1.248 -9.841 1.00 97.75 117 SER A N 1
ATOM 901 C CA . SER A 1 117 ? 8.485 1.561 -8.619 1.00 97.75 117 SER A CA 1
ATOM 902 C C . SER A 1 117 ? 7.667 2.834 -8.807 1.00 97.75 117 SER A C 1
ATOM 904 O O . SER A 1 117 ? 8.215 3.896 -9.101 1.00 97.75 117 SER A O 1
ATOM 906 N N . GLN A 1 118 ? 6.357 2.738 -8.600 1.00 97.56 118 GLN A N 1
ATOM 907 C CA . GLN A 1 118 ? 5.431 3.871 -8.553 1.00 97.56 118 GLN A CA 1
ATOM 908 C C . GLN A 1 118 ? 5.256 4.350 -7.111 1.00 97.56 118 GLN A C 1
ATOM 910 O O . GLN A 1 118 ? 5.112 3.534 -6.201 1.00 97.56 118 GLN A O 1
ATOM 915 N N . TRP A 1 119 ? 5.225 5.668 -6.900 1.00 97.75 119 TRP A N 1
ATOM 916 C CA . TRP A 1 119 ? 5.218 6.270 -5.559 1.00 97.75 119 TRP A CA 1
ATOM 917 C C . TRP A 1 119 ? 4.050 5.794 -4.690 1.00 97.75 119 TRP A C 1
ATOM 919 O O . TRP A 1 119 ? 4.226 5.507 -3.510 1.00 97.75 119 TRP A O 1
ATOM 929 N N . TRP A 1 120 ? 2.855 5.693 -5.275 1.00 98.12 120 TRP A N 1
ATOM 930 C CA . TRP A 1 120 ? 1.649 5.324 -4.543 1.00 98.12 120 TRP A CA 1
ATOM 931 C C . TRP A 1 120 ? 1.602 3.817 -4.280 1.00 98.12 120 TRP A C 1
ATOM 933 O O . TRP A 1 120 ? 1.246 3.419 -3.181 1.00 98.12 120 TRP A O 1
ATOM 943 N N . VAL A 1 121 ? 2.046 2.976 -5.224 1.00 98.50 121 VAL A N 1
ATOM 944 C CA . VAL A 1 121 ? 2.177 1.526 -4.990 1.00 98.50 121 VAL A CA 1
ATOM 945 C C . VAL A 1 121 ? 3.134 1.283 -3.829 1.00 98.50 121 VAL A C 1
ATOM 947 O O . VAL A 1 121 ? 2.825 0.533 -2.909 1.00 98.50 121 VAL A O 1
ATOM 950 N N . PHE A 1 122 ? 4.278 1.967 -3.850 1.00 98.44 122 PHE A N 1
ATOM 951 C CA . PHE A 1 122 ? 5.286 1.871 -2.804 1.00 98.44 122 PHE A CA 1
ATOM 952 C C . PHE A 1 122 ? 4.722 2.256 -1.433 1.00 98.44 122 PHE A C 1
ATOM 954 O O . PHE A 1 122 ? 4.886 1.503 -0.474 1.00 98.44 122 PHE A O 1
ATOM 961 N N . ALA A 1 123 ? 4.030 3.399 -1.367 1.00 98.44 123 ALA A N 1
ATOM 962 C CA . ALA A 1 123 ? 3.365 3.876 -0.163 1.00 98.44 123 ALA A CA 1
ATOM 963 C C . ALA A 1 123 ? 2.401 2.824 0.403 1.00 98.44 123 ALA A C 1
ATOM 965 O O . ALA A 1 123 ? 2.509 2.478 1.575 1.00 98.44 123 ALA A O 1
ATOM 966 N N . GLU A 1 124 ? 1.530 2.252 -0.431 1.00 98.38 124 GLU A N 1
ATOM 967 C CA . GLU A 1 124 ? 0.532 1.272 0.011 1.00 98.38 124 GLU A CA 1
ATOM 968 C C . GLU A 1 124 ? 1.157 -0.025 0.543 1.00 98.38 124 GLU A C 1
ATOM 970 O O . GLU A 1 124 ? 0.689 -0.581 1.540 1.00 98.38 124 GLU A O 1
ATOM 975 N N . LEU A 1 125 ? 2.243 -0.502 -0.081 1.00 98.56 125 LEU A N 1
ATOM 976 C CA . LEU A 1 125 ? 2.968 -1.681 0.400 1.00 98.56 125 LEU A CA 1
ATOM 977 C C . LEU A 1 125 ? 3.619 -1.439 1.758 1.00 98.56 125 LEU A C 1
ATOM 979 O O . LEU A 1 125 ? 3.484 -2.272 2.659 1.00 98.56 125 LEU A O 1
ATOM 983 N N . ASP A 1 126 ? 4.274 -0.293 1.924 1.00 98.25 126 ASP A N 1
ATOM 984 C CA . ASP A 1 126 ? 4.850 0.089 3.208 1.00 98.25 126 ASP A CA 1
ATOM 985 C C . ASP A 1 126 ? 3.780 0.270 4.279 1.00 98.25 126 ASP A C 1
ATOM 987 O O . ASP A 1 126 ? 3.943 -0.229 5.388 1.00 98.25 126 ASP A O 1
ATOM 991 N N . GLN A 1 127 ? 2.666 0.931 3.969 1.00 97.00 127 GLN A N 1
ATOM 992 C CA . GLN A 1 127 ? 1.601 1.177 4.939 1.00 97.00 127 GLN A CA 1
ATOM 993 C C . GLN A 1 127 ? 0.955 -0.122 5.433 1.00 97.00 127 GLN A C 1
ATOM 995 O O . GLN A 1 127 ? 0.717 -0.271 6.637 1.00 97.00 127 GLN A O 1
ATOM 1000 N N . ALA A 1 128 ? 0.715 -1.082 4.536 1.00 96.50 128 ALA A N 1
ATOM 1001 C CA . ALA A 1 128 ? 0.205 -2.397 4.908 1.00 96.50 128 ALA A CA 1
ATOM 1002 C C . ALA A 1 128 ? 1.214 -3.168 5.774 1.00 96.50 128 ALA A C 1
ATOM 1004 O O . ALA A 1 128 ? 0.855 -3.664 6.847 1.00 96.50 128 ALA A O 1
ATOM 1005 N N . ALA A 1 129 ? 2.486 -3.214 5.356 1.00 96.12 129 ALA A N 1
ATOM 1006 C CA . ALA A 1 129 ? 3.550 -3.876 6.107 1.00 96.12 129 ALA A CA 1
ATOM 1007 C C . ALA A 1 129 ? 3.744 -3.250 7.498 1.00 96.12 129 ALA A C 1
ATOM 1009 O O . ALA A 1 129 ? 3.851 -3.966 8.489 1.00 96.12 129 ALA A O 1
ATOM 1010 N N . ALA A 1 130 ? 3.736 -1.921 7.585 1.00 94.81 130 ALA A N 1
ATOM 1011 C CA . ALA A 1 130 ? 3.910 -1.159 8.814 1.00 94.81 130 ALA A CA 1
ATOM 1012 C C . ALA A 1 130 ? 2.723 -1.345 9.774 1.00 94.81 130 ALA A C 1
ATOM 1014 O O . ALA A 1 130 ? 2.903 -1.606 10.964 1.00 94.81 130 ALA A O 1
ATOM 1015 N N . THR A 1 131 ? 1.497 -1.317 9.249 1.00 91.69 131 THR A N 1
ATOM 1016 C CA . THR A 1 131 ? 0.290 -1.551 10.052 1.00 91.69 131 THR A CA 1
ATOM 1017 C C . THR A 1 131 ? 0.289 -2.944 10.675 1.00 91.69 131 THR A C 1
ATOM 1019 O O . THR A 1 131 ? 0.050 -3.083 11.876 1.00 91.69 131 THR A O 1
ATOM 1022 N N . LEU A 1 132 ? 0.567 -3.979 9.878 1.00 91.38 132 LEU A N 1
ATOM 1023 C CA . LEU A 1 132 ? 0.622 -5.356 10.370 1.00 91.38 132 LEU A CA 1
ATOM 1024 C C . LEU A 1 132 ? 1.828 -5.582 11.281 1.00 91.38 132 LEU A C 1
ATOM 1026 O O . LEU A 1 132 ? 1.723 -6.329 12.248 1.00 91.38 132 LEU A O 1
ATOM 1030 N N . ALA A 1 133 ? 2.943 -4.889 11.040 1.00 89.56 133 ALA A N 1
ATOM 1031 C CA . ALA A 1 133 ? 4.107 -4.938 11.911 1.00 89.56 133 ALA A CA 1
ATOM 1032 C C . ALA A 1 133 ? 3.798 -4.521 13.357 1.00 89.56 133 ALA A C 1
ATOM 1034 O O . ALA A 1 133 ? 4.285 -5.170 14.281 1.00 89.56 133 ALA A O 1
ATOM 1035 N N . LEU A 1 134 ? 2.983 -3.475 13.548 1.00 86.12 134 LEU A N 1
ATOM 1036 C CA . LEU A 1 134 ? 2.546 -3.028 14.874 1.00 86.12 134 LEU A CA 1
ATOM 1037 C C . LEU A 1 134 ? 1.435 -3.890 15.478 1.00 86.12 134 LEU A C 1
ATOM 1039 O O . LEU A 1 134 ? 1.414 -4.100 16.688 1.00 86.12 134 LEU A O 1
ATOM 1043 N N . ARG A 1 135 ? 0.461 -4.306 14.661 1.00 83.62 135 ARG A N 1
ATOM 1044 C CA . ARG A 1 135 ? -0.771 -4.959 15.142 1.00 83.62 135 ARG A CA 1
ATOM 1045 C C . ARG A 1 135 ? -0.633 -6.452 15.359 1.00 83.62 135 ARG A C 1
ATOM 1047 O O . ARG A 1 135 ? -1.348 -7.013 16.182 1.00 83.62 135 ARG A O 1
ATOM 1054 N N . GLU A 1 136 ? 0.270 -7.082 14.626 1.00 79.25 136 GLU A N 1
ATOM 1055 C CA . GLU A 1 136 ? 0.619 -8.484 14.788 1.00 79.25 136 GLU A CA 1
ATOM 1056 C C . GLU A 1 136 ? 2.051 -8.542 15.312 1.00 79.25 136 GLU A C 1
ATOM 1058 O O . GLU A 1 136 ? 2.937 -9.010 14.593 1.00 79.25 136 GLU A O 1
ATOM 1063 N N . PRO A 1 137 ? 2.324 -8.013 16.528 1.00 62.00 137 PRO A N 1
ATOM 1064 C CA . PRO A 1 137 ? 3.642 -8.161 17.108 1.00 62.00 137 PRO A CA 1
ATOM 1065 C C . PRO A 1 137 ? 3.945 -9.651 17.192 1.00 62.00 137 PRO A C 1
ATOM 1067 O O . PRO A 1 137 ? 3.043 -10.487 17.288 1.00 62.00 137 PRO A O 1
ATOM 1070 N N . ALA A 1 138 ? 5.230 -9.975 17.134 1.00 56.09 138 ALA A N 1
ATOM 1071 C CA . ALA A 1 138 ? 5.680 -11.329 17.361 1.00 56.09 138 ALA A CA 1
ATOM 1072 C C . ALA A 1 138 ? 4.981 -11.896 18.606 1.00 56.09 138 ALA A C 1
ATOM 1074 O O . ALA A 1 138 ? 5.130 -11.340 19.696 1.00 56.09 138 ALA A O 1
ATOM 1075 N N . GLU A 1 139 ? 4.186 -12.957 18.440 1.00 48.28 139 GLU A N 1
ATOM 1076 C CA . GLU A 1 139 ? 3.674 -13.722 19.577 1.00 48.28 139 GLU A CA 1
ATOM 1077 C C . GLU A 1 139 ? 4.853 -13.993 20.514 1.00 48.28 139 GLU A C 1
ATOM 1079 O O . GLU A 1 139 ? 5.941 -14.326 20.033 1.00 48.28 139 GLU A O 1
ATOM 1084 N N . ALA A 1 140 ? 4.664 -13.790 21.820 1.00 37.84 140 ALA A N 1
ATOM 1085 C CA . ALA A 1 140 ? 5.735 -13.854 22.808 1.00 37.84 140 ALA A CA 1
ATOM 1086 C C . ALA A 1 140 ? 6.615 -15.105 22.593 1.00 37.84 140 ALA A C 1
ATOM 1088 O O . ALA A 1 140 ? 6.191 -16.228 22.855 1.00 37.84 140 ALA A O 1
ATOM 1089 N N . GLY A 1 141 ? 7.832 -14.901 22.069 1.00 44.03 141 GLY A N 1
ATOM 1090 C CA . GLY A 1 141 ? 8.801 -15.966 21.777 1.00 44.03 141 GLY A CA 1
ATOM 1091 C C . GLY A 1 141 ? 9.023 -16.326 20.299 1.00 44.03 141 GLY A C 1
ATOM 1092 O O . GLY A 1 141 ? 9.887 -17.157 20.022 1.00 44.03 141 GLY A O 1
ATOM 1093 N N . ARG A 1 142 ? 8.319 -15.717 19.336 1.00 43.81 142 ARG A N 1
ATOM 1094 C CA . ARG A 1 142 ? 8.608 -15.853 17.893 1.00 43.81 142 ARG A CA 1
ATOM 1095 C C . ARG A 1 142 ? 9.376 -14.638 17.360 1.00 43.81 142 ARG A C 1
ATOM 1097 O O . ARG A 1 142 ? 9.439 -13.595 17.998 1.00 43.81 142 ARG A O 1
ATOM 1104 N N . ALA A 1 143 ? 10.041 -14.807 16.218 1.00 44.22 143 ALA A N 1
ATOM 1105 C CA . ALA A 1 143 ? 10.787 -13.754 15.523 1.00 44.22 143 ALA A CA 1
ATOM 1106 C C . ALA A 1 143 ? 9.910 -12.506 15.267 1.00 44.22 143 ALA A C 1
ATOM 1108 O O . ALA A 1 143 ? 8.685 -12.656 15.242 1.00 44.22 143 ALA A O 1
ATOM 1109 N N . PRO A 1 144 ? 10.497 -11.307 15.030 1.00 54.59 144 PRO A N 1
ATOM 1110 C CA . PRO A 1 144 ? 9.746 -10.120 14.616 1.00 54.59 144 PRO A CA 1
ATOM 1111 C C . PRO A 1 144 ? 8.720 -10.492 13.552 1.00 54.59 144 PRO A C 1
ATOM 1113 O O . PRO A 1 144 ? 9.018 -11.333 12.695 1.00 54.59 144 PRO A O 1
ATOM 1116 N N . SER A 1 145 ? 7.528 -9.892 13.607 1.00 64.50 145 SER A N 1
ATOM 1117 C CA . SER A 1 145 ? 6.483 -10.174 12.626 1.00 64.50 145 SER A CA 1
ATOM 1118 C C . SER A 1 145 ? 7.079 -10.135 11.222 1.00 64.50 145 SER A C 1
ATOM 1120 O O . SER A 1 145 ? 7.931 -9.293 10.910 1.00 64.50 145 SER A O 1
ATOM 1122 N N . GLY A 1 146 ? 6.687 -11.091 10.375 1.00 74.88 146 GLY A N 1
ATOM 1123 C CA . GLY A 1 146 ? 7.308 -11.282 9.062 1.00 74.88 146 GLY A CA 1
ATOM 1124 C C . GLY A 1 146 ? 7.287 -10.029 8.177 1.00 74.88 146 GLY A C 1
ATOM 1125 O O . GLY A 1 146 ? 8.010 -9.983 7.187 1.00 74.88 146 GLY A O 1
ATOM 1126 N N . TYR A 1 147 ? 6.502 -9.018 8.553 1.00 87.75 147 TYR A N 1
ATOM 1127 C CA . TYR A 1 147 ? 6.361 -7.717 7.915 1.00 87.75 147 TYR A CA 1
ATOM 1128 C C . TYR A 1 147 ? 7.485 -6.727 8.271 1.00 87.75 147 TYR A C 1
ATOM 1130 O O . TYR A 1 147 ? 7.973 -6.030 7.380 1.00 87.75 147 TYR A O 1
ATOM 1138 N N . VAL A 1 148 ? 7.969 -6.706 9.525 1.00 87.56 148 VAL A N 1
ATOM 1139 C CA . VAL A 1 148 ? 9.003 -5.754 10.001 1.00 87.56 148 VAL A CA 1
ATOM 1140 C C . VAL A 1 148 ? 10.282 -5.841 9.173 1.00 87.56 148 VAL A C 1
ATOM 1142 O O . VAL A 1 148 ? 10.912 -4.823 8.900 1.00 87.56 148 VAL A O 1
ATOM 1145 N N . LYS A 1 149 ? 10.655 -7.046 8.724 1.00 88.06 149 LYS A N 1
ATOM 1146 C CA . LYS A 1 149 ? 11.906 -7.296 7.984 1.00 88.06 149 LYS A CA 1
ATOM 1147 C C . LYS A 1 149 ? 12.047 -6.471 6.697 1.00 88.06 149 LYS A C 1
ATOM 1149 O O . LYS A 1 149 ? 13.158 -6.311 6.198 1.00 88.06 149 LYS A O 1
ATOM 1154 N N . HIS A 1 150 ? 10.936 -5.990 6.143 1.00 92.00 150 HIS A N 1
ATOM 1155 C CA . HIS A 1 150 ? 10.925 -5.226 4.902 1.00 92.00 150 HIS A CA 1
ATOM 1156 C C . HIS A 1 150 ? 11.165 -3.725 5.118 1.00 92.00 150 HIS A C 1
ATOM 1158 O O . HIS A 1 150 ? 11.871 -3.104 4.322 1.00 92.00 150 HIS A O 1
ATOM 1164 N N . LEU A 1 151 ? 10.640 -3.170 6.217 1.00 94.69 151 LEU A N 1
ATOM 1165 C CA . LEU A 1 151 ? 10.532 -1.725 6.442 1.00 94.69 151 LEU A CA 1
ATOM 1166 C C . LEU A 1 151 ? 11.873 -0.972 6.407 1.00 94.69 151 LEU A C 1
ATOM 1168 O O . LEU A 1 151 ? 11.940 0.070 5.761 1.00 94.69 151 LEU A O 1
ATOM 1172 N N . PRO A 1 152 ? 12.980 -1.459 7.013 1.00 94.50 152 PRO A N 1
ATOM 1173 C CA . PRO A 1 152 ? 14.238 -0.711 6.981 1.00 94.50 152 PRO A CA 1
ATOM 1174 C C . PRO A 1 152 ? 14.766 -0.492 5.558 1.00 94.50 152 PRO A C 1
ATOM 1176 O O . PRO A 1 152 ? 15.285 0.578 5.242 1.00 94.50 152 PRO A O 1
ATOM 1179 N N . ARG A 1 153 ? 14.623 -1.499 4.686 1.00 96.00 153 ARG A N 1
ATOM 1180 C CA . ARG A 1 153 ? 15.116 -1.436 3.304 1.00 96.00 153 ARG A CA 1
ATOM 1181 C C . ARG A 1 153 ? 14.183 -0.634 2.406 1.00 96.00 153 ARG A C 1
ATOM 1183 O O . ARG A 1 153 ? 14.680 0.130 1.580 1.00 96.00 153 ARG A O 1
ATOM 1190 N N . SER A 1 154 ? 12.870 -0.775 2.579 1.00 97.62 154 SER A N 1
ATOM 1191 C CA . SER A 1 154 ? 11.906 0.001 1.800 1.00 97.62 154 SER A CA 1
ATOM 1192 C C . SER A 1 154 ? 11.952 1.482 2.162 1.00 97.62 154 SER A C 1
ATOM 1194 O O . SER A 1 154 ? 12.061 2.316 1.266 1.00 97.62 154 SER A O 1
ATOM 1196 N N . TYR A 1 155 ? 12.035 1.829 3.449 1.00 97.75 155 TYR A N 1
ATOM 1197 C CA . TYR A 1 155 ? 12.202 3.221 3.872 1.00 97.75 155 TYR A CA 1
ATOM 1198 C C . TYR A 1 155 ? 13.517 3.820 3.368 1.00 97.75 155 TYR A C 1
ATOM 1200 O O . TYR A 1 155 ? 13.527 4.959 2.901 1.00 97.75 155 TYR A O 1
ATOM 1208 N N . ALA A 1 156 ? 14.620 3.063 3.400 1.00 97.31 156 ALA A N 1
ATOM 1209 C CA . ALA A 1 156 ? 15.884 3.515 2.822 1.00 97.31 156 ALA A CA 1
ATOM 1210 C C . ALA A 1 156 ? 15.744 3.816 1.320 1.00 97.31 156 ALA A C 1
ATOM 1212 O O . ALA A 1 156 ? 16.125 4.904 0.890 1.00 97.31 156 ALA A O 1
ATOM 1213 N N . CYS A 1 157 ? 15.125 2.915 0.543 1.00 97.75 157 CYS A N 1
ATOM 1214 C CA . CYS A 1 157 ? 14.848 3.170 -0.873 1.00 97.75 157 CYS A CA 1
ATOM 1215 C C . CYS A 1 157 ? 13.952 4.406 -1.072 1.00 97.75 157 CYS A C 1
ATOM 1217 O O . CYS A 1 157 ? 14.236 5.229 -1.940 1.00 97.75 157 CYS A O 1
ATOM 1219 N N . TRP A 1 158 ? 12.899 4.578 -0.268 1.00 98.00 158 TRP A N 1
ATOM 1220 C CA . TRP A 1 158 ? 12.008 5.735 -0.367 1.00 98.00 158 TRP A CA 1
ATOM 1221 C C . TRP A 1 158 ? 12.757 7.059 -0.178 1.00 98.00 158 TRP A C 1
ATOM 1223 O O . TRP A 1 158 ? 12.690 7.948 -1.030 1.00 98.00 158 TRP A O 1
ATOM 1233 N N . PHE A 1 159 ? 13.527 7.181 0.906 1.00 96.69 159 PHE A N 1
ATOM 1234 C CA . PHE A 1 159 ? 14.292 8.398 1.183 1.00 96.69 159 PHE A CA 1
ATOM 1235 C C . PHE A 1 159 ? 15.412 8.651 0.173 1.00 96.69 159 PHE A C 1
ATOM 1237 O O . PHE A 1 159 ? 15.713 9.807 -0.109 1.00 96.69 159 PHE A O 1
ATOM 1244 N N . GLU A 1 160 ? 16.035 7.598 -0.355 1.00 95.75 160 GLU A N 1
ATOM 1245 C CA . GLU A 1 160 ? 17.126 7.723 -1.323 1.00 95.75 160 GLU A CA 1
ATOM 1246 C C . GLU A 1 160 ? 16.622 8.064 -2.730 1.00 95.75 160 GLU A C 1
ATOM 1248 O O . GLU A 1 160 ? 17.215 8.900 -3.412 1.00 95.75 160 GLU A O 1
ATOM 1253 N N . ARG A 1 161 ? 15.545 7.409 -3.177 1.00 96.62 161 ARG A N 1
ATOM 1254 C CA . ARG A 1 161 ? 15.160 7.391 -4.595 1.00 96.62 161 ARG A CA 1
ATOM 1255 C C . ARG A 1 161 ? 13.900 8.185 -4.903 1.00 96.62 161 ARG A C 1
ATOM 1257 O O . ARG A 1 161 ? 13.807 8.750 -5.989 1.00 96.62 161 ARG A O 1
ATOM 1264 N N . PHE A 1 162 ? 12.940 8.235 -3.978 1.00 96.81 162 PHE A N 1
ATOM 1265 C CA . P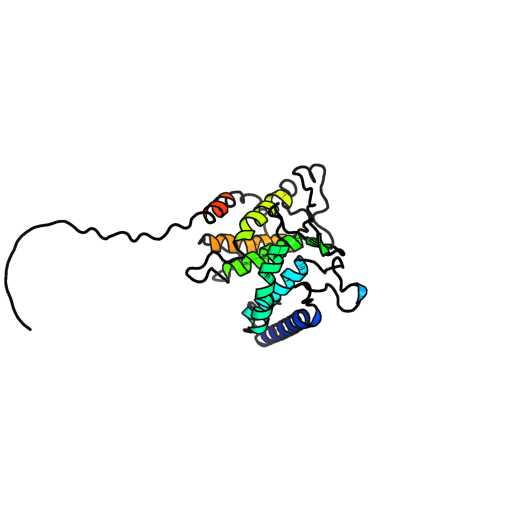HE A 1 162 ? 11.668 8.928 -4.194 1.00 96.81 162 PHE A CA 1
ATOM 1266 C C . PHE A 1 162 ? 11.698 10.375 -3.724 1.00 96.81 162 PHE A C 1
ATOM 1268 O O . PHE A 1 162 ? 11.198 11.240 -4.435 1.00 96.81 162 PHE A O 1
ATOM 1275 N N . VAL A 1 163 ? 12.253 10.655 -2.546 1.00 95.44 163 VAL A N 1
ATOM 1276 C CA . VAL A 1 163 ? 12.251 12.014 -1.987 1.00 95.44 163 VAL A CA 1
ATOM 1277 C C . VAL A 1 163 ? 13.165 12.924 -2.806 1.00 95.44 163 VAL A C 1
ATOM 1279 O O . VAL A 1 163 ? 14.349 12.641 -2.964 1.00 95.44 163 VAL A O 1
ATOM 1282 N N . ASP A 1 164 ? 12.636 14.048 -3.296 1.00 93.62 164 ASP A N 1
ATOM 1283 C CA . ASP A 1 164 ? 13.462 15.076 -3.928 1.00 93.62 164 ASP A CA 1
ATOM 1284 C C . ASP A 1 164 ? 14.052 16.010 -2.861 1.00 93.62 164 ASP A C 1
ATOM 1286 O O . ASP A 1 164 ? 13.324 16.815 -2.268 1.00 93.62 164 ASP A O 1
ATOM 1290 N N . PRO A 1 165 ? 15.375 15.975 -2.625 1.00 87.94 165 PRO A N 1
ATOM 1291 C CA . PRO A 1 165 ? 15.998 16.818 -1.615 1.00 87.94 165 PRO A CA 1
ATOM 1292 C C . PRO A 1 165 ? 16.048 18.304 -2.005 1.00 87.94 165 PRO A C 1
ATOM 1294 O O . PRO A 1 165 ? 16.295 19.135 -1.131 1.00 87.94 165 PRO A O 1
ATOM 1297 N N . LYS A 1 166 ? 15.862 18.650 -3.288 1.00 88.94 166 LYS A N 1
ATOM 1298 C CA . LYS A 1 166 ? 15.922 20.034 -3.784 1.00 88.94 166 LYS A CA 1
ATOM 1299 C C . LYS A 1 166 ? 14.536 20.662 -3.874 1.00 88.94 166 LYS A C 1
ATOM 1301 O O . LYS A 1 166 ? 14.330 21.750 -3.347 1.00 88.94 166 LYS A O 1
ATOM 1306 N N . GLY A 1 167 ? 13.606 19.993 -4.552 1.00 88.44 167 GLY A N 1
ATOM 1307 C CA . GLY A 1 167 ? 12.256 20.502 -4.801 1.00 88.44 167 GLY A CA 1
ATOM 1308 C C . GLY A 1 167 ? 11.215 20.109 -3.753 1.00 88.44 167 GLY A C 1
ATOM 1309 O O . GLY A 1 167 ? 10.088 20.593 -3.831 1.00 88.44 167 GLY A O 1
ATOM 1310 N N . GLY A 1 168 ? 11.563 19.244 -2.795 1.00 89.12 168 GLY A N 1
ATOM 1311 C CA . GLY A 1 168 ? 10.599 18.656 -1.868 1.00 89.12 168 GLY A CA 1
ATOM 1312 C C . GLY A 1 168 ? 9.623 17.696 -2.560 1.00 89.12 168 GLY A C 1
ATOM 1313 O O . GLY A 1 168 ? 9.670 17.491 -3.776 1.00 89.12 168 GLY A O 1
ATOM 1314 N N . ASP A 1 169 ? 8.722 17.109 -1.766 1.00 92.44 169 ASP A N 1
ATOM 1315 C CA . ASP A 1 169 ? 7.819 16.032 -2.201 1.00 92.44 169 ASP A CA 1
ATOM 1316 C C . ASP A 1 169 ? 8.615 14.841 -2.793 1.00 92.44 169 ASP A C 1
ATOM 1318 O O . ASP A 1 169 ? 9.803 14.642 -2.524 1.00 92.44 169 ASP A O 1
ATOM 1322 N N . THR A 1 170 ? 7.930 13.997 -3.547 1.00 95.56 170 THR A N 1
ATOM 1323 C CA . THR A 1 170 ? 8.390 12.718 -4.058 1.00 95.56 170 THR A CA 1
ATOM 1324 C C . THR A 1 170 ? 8.234 12.670 -5.567 1.00 95.56 170 THR A C 1
ATOM 1326 O O . THR A 1 170 ? 7.269 13.203 -6.136 1.00 95.56 170 THR A O 1
ATOM 1329 N N . TRP A 1 171 ? 9.185 12.025 -6.229 1.00 96.44 171 TRP A N 1
ATOM 1330 C CA . TRP A 1 171 ? 9.061 11.664 -7.631 1.00 96.44 171 TRP A CA 1
ATOM 1331 C C . TRP A 1 171 ? 7.887 10.688 -7.809 1.00 96.44 171 TRP A C 1
ATOM 1333 O O . TRP A 1 171 ? 7.664 9.841 -6.951 1.00 96.44 171 TRP A O 1
ATOM 1343 N N . PRO A 1 172 ? 7.102 10.788 -8.894 1.00 96.44 172 PRO A N 1
ATOM 1344 C CA . PRO A 1 172 ? 6.020 9.848 -9.164 1.00 96.44 172 PRO A CA 1
ATOM 1345 C C . PRO A 1 172 ? 6.552 8.432 -9.415 1.00 96.44 172 PRO A C 1
ATOM 1347 O O . PRO A 1 172 ? 5.896 7.453 -9.096 1.00 96.44 172 PRO A O 1
ATOM 1350 N N . TRP A 1 173 ? 7.754 8.268 -9.948 1.00 96.19 173 TRP A N 1
ATOM 1351 C CA . TRP A 1 173 ? 8.279 6.937 -10.215 1.00 96.19 173 TRP A CA 1
ATOM 1352 C C . TRP A 1 173 ? 9.797 6.923 -10.161 1.00 96.19 173 TRP A C 1
ATOM 1354 O O . TRP A 1 173 ? 10.447 7.957 -10.320 1.00 96.19 173 TRP A O 1
ATOM 1364 N N . VAL A 1 174 ? 10.341 5.726 -9.967 1.00 95.56 174 VAL A N 1
ATOM 1365 C CA . VAL A 1 174 ? 11.756 5.411 -10.168 1.00 95.56 174 VAL A CA 1
ATOM 1366 C C . VAL A 1 174 ? 11.847 4.150 -11.021 1.00 95.56 174 VAL A C 1
ATOM 1368 O O . VAL A 1 174 ? 11.087 3.200 -10.815 1.00 95.56 174 VAL A O 1
ATOM 1371 N N . SER A 1 175 ? 12.713 4.147 -12.032 1.00 94.31 175 SER A N 1
ATOM 1372 C CA . SER A 1 175 ? 12.891 2.968 -12.881 1.00 94.31 175 SER A CA 1
ATOM 1373 C C . SER A 1 175 ? 13.822 1.953 -12.218 1.00 94.31 175 SER A C 1
ATOM 1375 O O . SER A 1 175 ? 14.510 2.240 -11.235 1.00 94.31 175 SER A O 1
ATOM 1377 N N . ALA A 1 176 ? 13.832 0.735 -12.755 1.00 92.88 176 ALA A N 1
ATOM 1378 C CA . ALA A 1 176 ? 14.655 -0.354 -12.236 1.00 92.88 176 ALA A CA 1
ATOM 1379 C C . ALA A 1 176 ? 16.165 -0.046 -12.303 1.00 92.88 176 ALA A C 1
ATOM 1381 O O . ALA A 1 176 ? 16.926 -0.476 -11.439 1.00 92.88 176 ALA A O 1
ATOM 1382 N N . ASP A 1 177 ? 16.584 0.732 -13.300 1.00 93.69 177 ASP A N 1
ATOM 1383 C CA . ASP A 1 177 ? 17.951 1.199 -13.545 1.00 93.69 177 ASP A CA 1
ATOM 1384 C C . ASP A 1 177 ? 18.248 2.564 -12.894 1.00 93.69 177 ASP A C 1
ATOM 1386 O O . ASP A 1 177 ? 19.133 3.291 -13.340 1.00 93.69 177 ASP A O 1
ATOM 1390 N N . TRP A 1 178 ? 17.512 2.922 -11.834 1.00 95.50 178 TRP A N 1
ATOM 1391 C CA . TRP A 1 178 ? 17.709 4.173 -11.101 1.00 95.50 178 TRP A CA 1
ATOM 1392 C C . TRP A 1 178 ? 19.175 4.440 -10.750 1.00 95.50 178 TRP A C 1
ATOM 1394 O O . TRP A 1 178 ? 19.878 3.584 -10.208 1.00 95.50 178 TRP A O 1
ATOM 1404 N N . THR A 1 179 ? 19.593 5.683 -10.989 1.00 94.88 179 THR A N 1
ATOM 1405 C CA . THR A 1 179 ? 20.879 6.231 -10.558 1.00 94.88 179 THR A CA 1
ATOM 1406 C C . THR A 1 179 ? 20.656 7.530 -9.775 1.00 94.88 179 THR A C 1
ATOM 1408 O O . THR A 1 179 ? 19.657 8.221 -10.004 1.00 94.88 179 THR A O 1
ATOM 1411 N N . PRO A 1 180 ? 21.602 7.942 -8.909 1.00 91.94 180 PRO A N 1
ATOM 1412 C CA . PRO A 1 180 ? 21.486 9.194 -8.155 1.00 91.94 180 PRO A CA 1
ATOM 1413 C C . PRO A 1 180 ? 21.325 10.458 -9.016 1.00 91.94 180 PRO A C 1
ATOM 1415 O O . PRO A 1 180 ? 20.892 11.495 -8.515 1.00 91.94 180 PRO A O 1
ATOM 1418 N N . THR A 1 181 ? 21.677 10.400 -10.305 1.00 92.69 181 THR A N 1
ATOM 1419 C CA . THR A 1 181 ? 21.593 11.531 -11.239 1.00 92.69 181 THR A CA 1
ATOM 1420 C C . THR A 1 181 ? 20.351 11.507 -12.129 1.00 92.69 181 THR A C 1
ATOM 1422 O O . THR A 1 181 ? 20.165 12.448 -12.900 1.00 92.69 181 THR A O 1
ATOM 1425 N N . MET A 1 182 ? 19.475 10.502 -11.997 1.00 93.62 182 MET A N 1
ATOM 1426 C CA . MET A 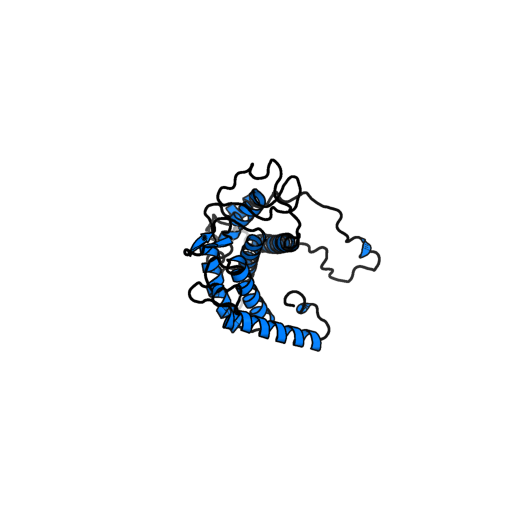1 182 ? 18.299 10.292 -12.854 1.00 93.62 182 MET A CA 1
ATOM 1427 C C . MET A 1 182 ? 17.453 11.553 -13.081 1.00 93.62 182 MET A C 1
ATOM 1429 O O . MET A 1 182 ? 17.049 11.829 -14.205 1.00 93.62 182 MET A O 1
ATOM 1433 N N . PHE A 1 183 ? 17.217 12.343 -12.032 1.00 93.50 183 PHE A N 1
ATOM 1434 C CA . PHE A 1 183 ? 16.417 13.572 -12.103 1.00 93.50 183 PHE A CA 1
ATOM 1435 C C . PHE A 1 183 ? 17.245 14.846 -11.880 1.00 93.50 183 PHE A C 1
ATOM 1437 O O . PHE A 1 183 ? 16.701 15.906 -11.566 1.00 93.50 183 PHE A O 1
ATOM 1444 N N . ALA A 1 184 ? 18.572 14.775 -12.038 1.00 88.81 184 ALA A N 1
ATOM 1445 C CA . ALA A 1 184 ? 19.474 15.890 -11.739 1.00 88.81 184 ALA A CA 1
ATOM 1446 C C . ALA A 1 184 ? 19.267 17.116 -12.647 1.00 88.81 184 ALA A C 1
ATOM 1448 O O . ALA A 1 184 ? 19.520 18.237 -12.206 1.00 88.81 184 ALA A O 1
ATOM 1449 N N . GLN A 1 185 ? 18.801 16.907 -13.882 1.00 87.50 185 GLN A N 1
ATOM 1450 C CA . GLN A 1 185 ? 18.564 17.957 -14.885 1.00 87.50 185 GLN A CA 1
ATOM 1451 C C . GLN A 1 185 ? 17.094 18.410 -14.954 1.00 87.50 185 GLN A C 1
ATOM 1453 O O . GLN A 1 185 ? 16.713 19.150 -15.855 1.00 87.50 185 GLN A O 1
ATOM 1458 N N . GLY A 1 186 ? 16.274 17.981 -13.993 1.00 86.19 186 GLY A N 1
ATOM 1459 C CA . GLY A 1 186 ? 14.828 18.167 -14.009 1.00 86.19 186 GLY A CA 1
ATOM 1460 C C . GLY A 1 186 ? 14.131 16.815 -14.062 1.00 86.19 186 GLY A C 1
ATOM 1461 O O . GLY A 1 186 ? 14.401 15.993 -14.933 1.00 86.19 186 GLY A O 1
ATOM 1462 N N . GLY A 1 187 ? 13.263 16.570 -13.086 1.00 89.69 187 GLY A N 1
ATOM 1463 C CA . GLY A 1 187 ? 12.450 15.362 -13.028 1.00 89.69 187 GLY A CA 1
ATOM 1464 C C . GLY A 1 187 ? 11.014 15.601 -13.497 1.00 89.69 187 GLY A C 1
ATOM 1465 O O . GLY A 1 187 ? 10.633 16.733 -13.807 1.00 89.69 187 GLY A O 1
ATOM 1466 N N . PRO A 1 188 ? 10.196 14.541 -13.528 1.00 93.44 188 PRO A N 1
ATOM 1467 C CA . PRO A 1 188 ? 8.783 14.644 -13.875 1.00 93.44 188 PRO A CA 1
ATOM 1468 C C . PRO A 1 188 ? 8.017 15.570 -12.908 1.00 93.44 188 PRO A C 1
ATOM 1470 O O . PRO A 1 188 ? 8.442 15.769 -11.761 1.00 93.44 188 PRO A O 1
ATOM 1473 N N . PRO A 1 189 ? 6.857 16.110 -13.331 1.00 93.56 189 PRO A N 1
ATOM 1474 C CA . PRO A 1 189 ? 6.006 16.903 -12.453 1.00 93.56 189 PRO A CA 1
ATOM 1475 C C . PRO A 1 189 ? 5.588 16.085 -11.226 1.00 93.56 189 PRO A C 1
ATOM 1477 O O . PRO A 1 189 ? 5.174 14.930 -11.330 1.00 93.56 189 PRO A O 1
ATOM 1480 N N . LYS A 1 190 ? 5.682 16.703 -10.045 1.00 94.25 190 LYS A N 1
ATOM 1481 C CA . LYS A 1 190 ? 5.323 16.065 -8.767 1.00 94.25 190 LYS A CA 1
ATOM 1482 C C . LYS A 1 190 ? 3.859 16.255 -8.376 1.00 94.25 190 LYS A C 1
ATOM 1484 O O . LYS A 1 190 ? 3.399 15.584 -7.459 1.00 94.25 190 LYS A O 1
ATOM 1489 N N . ALA A 1 191 ? 3.133 17.124 -9.074 1.00 93.69 191 ALA A N 1
ATOM 1490 C CA . ALA A 1 191 ? 1.703 17.331 -8.899 1.00 93.69 191 ALA A CA 1
ATOM 1491 C C . ALA A 1 191 ? 1.016 17.324 -10.268 1.00 93.69 191 ALA A C 1
ATOM 1493 O O . ALA A 1 191 ? 1.450 18.019 -11.185 1.00 93.69 191 ALA A O 1
ATOM 1494 N N . PHE A 1 192 ? -0.023 16.506 -10.407 1.00 94.19 192 PHE A N 1
ATOM 1495 C CA . PHE A 1 192 ? -0.843 16.374 -11.614 1.00 94.19 192 PHE A CA 1
ATOM 1496 C C . PHE A 1 192 ? -2.166 15.678 -11.262 1.00 94.19 192 PHE A C 1
ATOM 1498 O O . PHE A 1 192 ? -2.383 15.303 -10.114 1.00 94.19 192 PHE A O 1
ATOM 1505 N N . HIS A 1 193 ? -3.051 15.458 -12.239 1.00 94.25 193 HIS A N 1
ATOM 1506 C CA . HIS A 1 193 ? -4.403 14.918 -12.013 1.00 94.25 193 HIS A CA 1
ATOM 1507 C C . HIS A 1 193 ? -4.479 13.619 -11.193 1.00 94.25 193 HIS A C 1
ATOM 1509 O O . HIS A 1 193 ? -5.503 13.358 -10.573 1.00 94.25 193 HIS A O 1
ATOM 1515 N N . TRP A 1 194 ? -3.406 12.825 -11.169 1.00 91.81 194 TRP A N 1
ATOM 1516 C CA . TRP A 1 194 ? -3.341 11.555 -10.440 1.00 91.81 194 TRP A CA 1
ATOM 1517 C C . TRP A 1 194 ? -2.311 11.550 -9.308 1.00 91.81 194 TRP A C 1
ATOM 1519 O O . TRP A 1 194 ? -2.183 10.544 -8.618 1.00 91.81 194 TRP A O 1
ATOM 1529 N N . LYS A 1 195 ? -1.579 12.654 -9.103 1.00 94.56 195 LYS A N 1
ATOM 1530 C CA . LYS A 1 195 ? -0.622 12.799 -8.004 1.00 94.56 195 LYS A CA 1
ATOM 1531 C C . LYS A 1 195 ? -0.831 14.108 -7.268 1.00 94.56 195 LYS A C 1
ATOM 1533 O O . LYS A 1 195 ? -0.665 15.195 -7.816 1.00 94.56 195 LYS A O 1
ATOM 1538 N N . SER A 1 196 ? -1.073 13.964 -5.978 1.00 91.88 196 SER A N 1
ATOM 1539 C CA . SER A 1 196 ? -0.910 15.005 -4.974 1.00 91.88 196 SER A CA 1
ATOM 1540 C C . SER A 1 196 ? -0.049 14.455 -3.832 1.00 91.88 196 SER A C 1
ATOM 1542 O O . SER A 1 196 ? 0.401 13.306 -3.874 1.00 91.88 196 SER A O 1
ATOM 1544 N N . GLY A 1 197 ? 0.144 15.248 -2.779 1.00 88.94 197 GLY A N 1
ATOM 1545 C CA . GLY A 1 197 ? 0.833 14.805 -1.568 1.00 88.94 197 GLY A CA 1
ATOM 1546 C C . GLY A 1 197 ? 0.078 13.757 -0.740 1.00 88.94 197 GLY A C 1
ATOM 1547 O O . GLY A 1 197 ? 0.608 13.348 0.284 1.00 88.94 197 GLY A O 1
ATOM 1548 N N . TYR A 1 198 ? -1.124 13.316 -1.140 1.00 93.12 198 TYR A N 1
ATOM 1549 C CA . TYR A 1 198 ? -1.975 12.426 -0.336 1.00 93.12 198 TYR A CA 1
ATOM 1550 C C . TYR A 1 198 ? -1.269 11.127 0.095 1.00 93.12 198 TYR A C 1
ATOM 1552 O O . TYR A 1 198 ? -1.042 10.931 1.287 1.00 93.12 198 TYR A O 1
ATOM 1560 N N . HIS A 1 199 ? -0.853 10.281 -0.857 1.00 96.06 199 HIS A N 1
ATOM 1561 C CA . HIS A 1 199 ? -0.195 9.005 -0.532 1.00 96.06 199 HIS A CA 1
ATOM 1562 C C . HIS A 1 199 ? 1.134 9.207 0.202 1.00 96.06 199 HIS A C 1
ATOM 1564 O O . HIS A 1 199 ? 1.442 8.463 1.124 1.00 96.06 199 HIS A O 1
ATOM 1570 N N . ALA A 1 200 ? 1.911 10.232 -0.164 1.00 94.69 200 ALA A N 1
ATOM 1571 C CA . ALA A 1 200 ? 3.184 10.518 0.495 1.00 94.69 200 ALA A CA 1
ATOM 1572 C C . ALA A 1 200 ? 2.990 10.985 1.951 1.00 94.69 200 ALA A C 1
ATOM 1574 O O . ALA A 1 200 ? 3.749 10.590 2.833 1.00 94.69 200 ALA A O 1
ATOM 1575 N N . ALA A 1 201 ? 1.965 11.797 2.220 1.00 93.31 201 ALA A N 1
ATOM 1576 C CA . ALA A 1 201 ? 1.637 12.253 3.566 1.00 93.31 201 ALA A CA 1
ATOM 1577 C C . ALA A 1 201 ? 1.106 11.107 4.439 1.00 93.31 201 ALA A C 1
ATOM 1579 O O . ALA A 1 201 ? 1.537 10.961 5.583 1.00 93.31 201 ALA A O 1
ATOM 1580 N N . GLU A 1 202 ? 0.213 10.272 3.901 1.00 93.56 202 GLU A N 1
ATOM 1581 C CA . GLU A 1 202 ? -0.314 9.105 4.616 1.00 93.56 202 GLU A CA 1
ATOM 1582 C C . GLU A 1 202 ? 0.799 8.081 4.898 1.00 93.56 202 GLU A C 1
ATOM 1584 O O . GLU A 1 202 ? 0.907 7.577 6.017 1.00 93.56 202 GLU A O 1
ATOM 1589 N N . HIS A 1 203 ? 1.684 7.833 3.927 1.00 96.44 203 HIS A N 1
ATOM 1590 C CA . HIS A 1 203 ? 2.864 6.981 4.088 1.00 96.44 203 HIS A CA 1
ATOM 1591 C C . HIS A 1 203 ? 3.805 7.496 5.175 1.00 96.44 203 HIS A C 1
ATOM 1593 O O . HIS A 1 203 ? 4.202 6.724 6.049 1.00 96.44 203 HIS A O 1
ATOM 1599 N N . ALA A 1 204 ? 4.106 8.797 5.185 1.00 94.00 204 ALA A N 1
ATOM 1600 C CA . ALA A 1 204 ? 4.943 9.405 6.213 1.00 94.00 204 ALA A CA 1
ATOM 1601 C C . ALA A 1 204 ? 4.319 9.279 7.613 1.00 94.00 204 ALA A C 1
ATOM 1603 O O . ALA A 1 204 ? 5.017 8.917 8.560 1.00 94.00 204 ALA A O 1
ATOM 1604 N N . LEU A 1 205 ? 3.011 9.529 7.747 1.00 92.38 205 LEU A N 1
ATOM 1605 C CA . LEU A 1 205 ? 2.300 9.415 9.023 1.00 92.38 205 LEU A CA 1
ATOM 1606 C C . LEU A 1 205 ? 2.311 7.976 9.555 1.00 92.38 205 LEU A C 1
ATOM 1608 O O . LEU A 1 205 ? 2.674 7.750 10.710 1.00 92.38 205 LEU A O 1
ATOM 1612 N N . VAL A 1 206 ? 1.952 7.000 8.716 1.00 93.06 206 VAL A N 1
ATOM 1613 C CA . VAL A 1 206 ? 1.940 5.579 9.099 1.00 93.06 206 VAL A CA 1
ATOM 1614 C C . VAL A 1 206 ? 3.349 5.098 9.450 1.00 93.06 206 VAL A C 1
ATOM 1616 O O . VAL A 1 206 ? 3.532 4.413 10.460 1.00 93.06 206 VAL A O 1
ATOM 1619 N N . SER A 1 207 ? 4.357 5.505 8.676 1.00 93.06 207 SER A N 1
ATOM 1620 C CA . SER A 1 207 ? 5.758 5.158 8.934 1.00 93.06 207 SER A CA 1
ATOM 1621 C C . SER A 1 207 ? 6.258 5.746 10.250 1.00 93.06 207 SER A C 1
ATOM 1623 O O . SER A 1 207 ? 6.946 5.056 11.002 1.00 93.06 207 SER A O 1
ATOM 1625 N N . LEU A 1 208 ? 5.886 6.991 10.561 1.00 92.81 208 LEU A N 1
ATOM 1626 C CA . LEU A 1 208 ? 6.245 7.668 11.806 1.00 92.81 208 LEU A CA 1
ATOM 1627 C C . LEU A 1 208 ? 5.626 6.975 13.029 1.00 92.81 208 LEU A C 1
ATOM 1629 O O . LEU A 1 208 ? 6.346 6.669 13.976 1.00 92.81 208 LEU A O 1
ATOM 1633 N N . ILE A 1 209 ? 4.322 6.673 12.985 1.00 90.94 209 ILE A N 1
ATOM 1634 C CA . ILE A 1 209 ? 3.613 5.939 14.051 1.00 90.94 209 ILE A CA 1
ATOM 1635 C C . ILE A 1 209 ? 4.248 4.564 14.273 1.00 90.94 209 ILE A C 1
ATOM 1637 O O . ILE A 1 209 ? 4.534 4.182 15.406 1.00 90.94 209 ILE A O 1
ATOM 1641 N N . THR A 1 210 ? 4.503 3.838 13.186 1.00 90.94 210 THR A N 1
ATOM 1642 C CA . THR A 1 210 ? 5.086 2.491 13.231 1.00 90.94 210 THR A CA 1
ATOM 1643 C C . THR A 1 210 ? 6.497 2.508 13.783 1.00 90.94 210 THR A C 1
ATOM 1645 O O . THR A 1 210 ? 6.817 1.714 14.660 1.00 90.94 210 THR A O 1
ATOM 1648 N N . THR A 1 211 ? 7.337 3.425 13.310 1.00 90.56 211 THR A N 1
ATOM 1649 C CA . THR A 1 211 ? 8.729 3.524 13.757 1.00 90.56 211 THR A CA 1
ATOM 1650 C C . THR A 1 211 ? 8.793 3.854 15.245 1.00 90.56 211 THR A C 1
ATOM 1652 O O . THR A 1 211 ? 9.460 3.135 15.984 1.00 90.56 211 THR A O 1
ATOM 1655 N N . ALA A 1 212 ? 8.018 4.844 15.705 1.00 90.81 212 ALA A N 1
ATOM 1656 C CA . ALA A 1 212 ? 7.936 5.172 17.126 1.00 90.81 212 ALA A CA 1
ATOM 1657 C C . ALA A 1 212 ? 7.459 3.969 17.960 1.00 90.81 212 ALA A C 1
ATOM 1659 O O . ALA A 1 212 ? 8.093 3.617 18.952 1.00 90.81 212 ALA A O 1
ATOM 1660 N N . GLY A 1 213 ? 6.398 3.280 17.521 1.00 88.06 213 GLY A N 1
ATOM 1661 C CA . GLY A 1 213 ? 5.879 2.099 18.215 1.00 88.06 213 GLY A CA 1
ATOM 1662 C C . GLY A 1 213 ? 6.886 0.946 18.296 1.00 88.06 213 GLY A C 1
ATOM 1663 O O . GLY A 1 213 ? 7.051 0.358 19.361 1.00 88.06 213 GLY A O 1
ATOM 1664 N N . LEU A 1 214 ? 7.609 0.658 17.209 1.00 86.00 214 LEU A N 1
ATOM 1665 C CA . LEU A 1 214 ? 8.644 -0.385 17.178 1.00 86.00 214 LEU A CA 1
ATOM 1666 C C . LEU A 1 214 ? 9.875 -0.037 18.029 1.00 86.00 214 LEU A C 1
ATOM 1668 O O . LEU A 1 214 ? 10.542 -0.940 18.526 1.00 86.00 214 LEU A O 1
ATOM 1672 N N . GLN A 1 215 ? 10.178 1.250 18.204 1.00 88.56 215 GLN A N 1
ATOM 1673 C CA . GLN A 1 215 ? 11.279 1.723 19.050 1.00 88.56 215 GLN A CA 1
ATOM 1674 C C . GLN A 1 215 ? 10.872 1.918 20.519 1.00 88.56 215 GLN A C 1
ATOM 1676 O O . GLN A 1 215 ? 11.716 2.251 21.348 1.00 88.56 215 GLN A O 1
ATOM 1681 N N . GLY A 1 216 ? 9.594 1.719 20.860 1.00 88.62 216 GLY A N 1
ATOM 1682 C CA . GLY A 1 216 ? 9.076 2.017 22.196 1.00 88.62 216 GLY A CA 1
ATOM 1683 C C . GLY A 1 216 ? 9.072 3.517 22.521 1.00 88.62 216 GLY A C 1
ATOM 1684 O O . GLY A 1 216 ? 9.042 3.902 23.690 1.00 88.62 216 GLY A O 1
ATOM 1685 N N . GLU A 1 217 ? 9.115 4.371 21.499 1.00 90.69 217 GLU A N 1
ATOM 1686 C CA . GLU A 1 217 ? 9.121 5.822 21.635 1.00 90.69 217 GLU A CA 1
ATOM 1687 C C . GLU A 1 217 ? 7.697 6.387 21.677 1.00 90.69 217 GLU A C 1
ATOM 1689 O O . GLU A 1 217 ? 6.753 5.865 21.076 1.00 90.69 217 GLU A O 1
ATOM 1694 N N . ARG A 1 218 ? 7.529 7.511 22.381 1.00 87.44 218 ARG A N 1
ATOM 1695 C CA . ARG A 1 218 ? 6.265 8.253 22.384 1.00 87.44 218 ARG A CA 1
ATOM 1696 C C . ARG A 1 218 ? 6.209 9.177 21.177 1.00 87.44 218 ARG A C 1
ATOM 1698 O O . ARG A 1 218 ? 7.075 10.034 21.021 1.00 87.44 218 ARG A O 1
ATOM 1705 N N . LEU A 1 219 ? 5.139 9.076 20.393 1.00 84.81 219 LEU A N 1
ATOM 1706 C CA . LEU A 1 219 ? 4.870 9.999 19.296 1.00 84.81 219 LEU A CA 1
ATOM 1707 C C . LEU A 1 219 ? 3.853 11.074 19.721 1.00 84.81 219 LEU A C 1
ATOM 1709 O O . LEU A 1 219 ? 2.673 10.753 19.884 1.00 84.81 219 LEU A O 1
ATOM 1713 N N . PRO A 1 220 ? 4.256 12.346 19.895 1.00 79.81 220 PRO A N 1
ATOM 1714 C CA . PRO A 1 220 ? 3.305 13.422 20.147 1.00 79.81 220 PRO A CA 1
ATOM 1715 C C . PRO A 1 220 ? 2.487 13.726 18.884 1.00 79.81 220 PRO A C 1
ATOM 1717 O O . PRO A 1 220 ? 3.031 14.105 17.847 1.00 79.81 220 PRO A O 1
ATOM 1720 N N . LEU A 1 221 ? 1.162 13.602 18.978 1.00 74.44 221 LEU A N 1
ATOM 1721 C CA . LEU A 1 221 ? 0.232 14.000 17.921 1.00 74.44 221 LEU A CA 1
ATOM 1722 C C . LEU A 1 221 ? -0.287 15.413 18.211 1.00 74.44 221 LEU A C 1
ATOM 1724 O O . LEU A 1 221 ? -1.197 15.602 19.013 1.00 74.44 221 LEU A O 1
ATOM 1728 N N . TYR A 1 222 ? 0.284 16.418 17.546 1.00 70.44 222 TYR A N 1
ATOM 1729 C CA . TYR A 1 222 ? 0.003 17.846 17.790 1.00 70.44 222 TYR A CA 1
ATOM 1730 C C . TYR A 1 222 ? -1.431 18.304 17.459 1.00 70.44 222 TYR A C 1
ATOM 1732 O O . TYR A 1 222 ? -1.786 19.450 17.723 1.00 70.44 222 TYR A O 1
ATOM 1740 N N . PHE A 1 223 ? -2.248 17.422 16.886 1.00 66.94 223 PHE A N 1
ATOM 1741 C CA . PHE A 1 223 ? -3.649 17.653 16.524 1.00 66.94 223 PHE A CA 1
ATOM 1742 C C . PHE A 1 223 ? -4.631 16.781 17.329 1.00 66.94 223 PHE A C 1
ATOM 1744 O O . PHE A 1 223 ? -5.840 16.930 17.173 1.00 66.94 223 PHE A O 1
ATOM 1751 N N . ALA A 1 224 ? -4.139 15.888 18.196 1.00 62.25 224 ALA A N 1
ATOM 1752 C CA . ALA A 1 224 ? -4.961 15.048 19.065 1.00 62.25 224 ALA A CA 1
ATOM 1753 C C . ALA A 1 224 ? -5.033 15.677 20.463 1.00 62.25 224 ALA A C 1
ATOM 1755 O O . ALA A 1 224 ? -4.291 15.315 21.378 1.00 62.25 224 ALA A O 1
ATOM 1756 N N . PHE A 1 225 ? -5.885 16.686 20.615 1.00 61.25 225 PHE A N 1
ATOM 1757 C CA . PHE A 1 225 ? -6.024 17.376 21.890 1.00 61.25 225 PHE A CA 1
ATOM 1758 C C . PHE A 1 225 ? -6.817 16.526 22.890 1.00 61.25 225 PHE A C 1
ATOM 1760 O O . PHE A 1 225 ? -7.924 16.090 22.597 1.00 61.25 225 PHE A O 1
ATOM 1767 N N . VAL A 1 226 ? -6.276 16.346 24.100 1.00 61.12 226 VAL A N 1
ATOM 1768 C CA . VAL A 1 226 ? -6.969 15.680 25.226 1.00 61.12 226 VAL A CA 1
ATOM 1769 C C . VAL A 1 226 ? -8.173 16.502 25.710 1.00 61.12 226 VAL A C 1
ATOM 1771 O O . VAL A 1 226 ? -9.094 15.987 26.336 1.00 61.12 226 VAL A O 1
ATOM 1774 N N . SER A 1 227 ? -8.196 17.799 25.412 1.00 59.59 227 SER A N 1
ATOM 1775 C CA . SER A 1 227 ? -9.352 18.675 25.595 1.00 59.59 227 SER A CA 1
ATOM 1776 C C . SER A 1 227 ? -9.323 19.749 24.509 1.00 59.59 227 SER A C 1
ATOM 1778 O O . SER A 1 227 ? -8.221 20.172 24.148 1.00 59.59 227 SER A O 1
ATOM 1780 N N . PRO A 1 228 ? -10.477 20.196 23.977 1.00 57.91 228 PRO A N 1
ATOM 1781 C CA . PRO A 1 228 ? -10.519 21.161 22.885 1.00 57.91 228 PRO A CA 1
ATOM 1782 C C . PRO A 1 228 ? -9.646 22.380 23.208 1.00 57.91 228 PRO A C 1
ATOM 1784 O O . PRO A 1 228 ? -9.774 22.948 24.297 1.00 57.91 228 PRO A O 1
ATOM 1787 N N . PRO A 1 229 ? -8.736 22.794 22.312 1.00 57.69 229 PRO A N 1
ATOM 1788 C CA . PRO A 1 229 ? -7.967 24.001 22.546 1.00 57.69 229 PRO A CA 1
ATOM 1789 C C . PRO A 1 229 ? -8.945 25.178 22.627 1.00 57.69 229 PRO A C 1
ATOM 1791 O O . PRO A 1 229 ? -9.831 25.308 21.783 1.00 57.69 229 PRO A O 1
ATOM 1794 N N . GLY A 1 230 ? -8.793 26.042 23.637 1.00 57.03 230 GLY A N 1
ATOM 1795 C CA . GLY A 1 230 ? -9.587 27.270 23.728 1.00 57.03 230 GLY A CA 1
ATOM 1796 C C . GLY A 1 230 ? -9.538 28.038 22.401 1.00 57.03 230 GLY A C 1
ATOM 1797 O O . GLY A 1 230 ? -8.494 28.055 21.743 1.00 57.03 230 GLY A O 1
ATOM 1798 N N . ALA A 1 231 ? -10.659 28.653 22.008 1.00 54.84 231 ALA A N 1
ATOM 1799 C CA . ALA A 1 231 ? -10.928 29.169 20.657 1.00 54.84 231 ALA 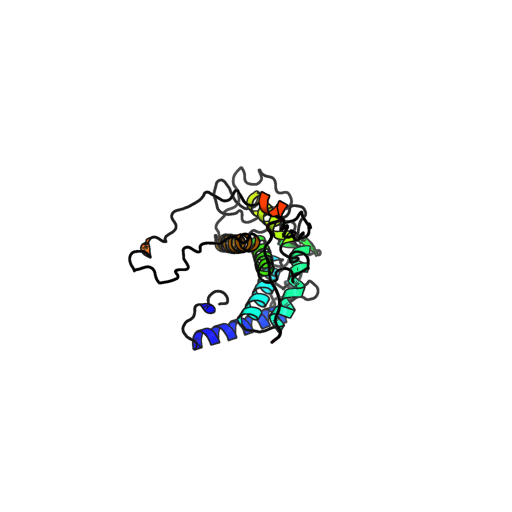A CA 1
ATOM 1800 C C . ALA A 1 231 ? -9.800 30.018 20.017 1.00 54.84 231 ALA A C 1
ATOM 1802 O O . ALA A 1 231 ? -9.678 30.058 18.797 1.00 54.84 231 ALA A O 1
ATOM 1803 N N . GLY A 1 232 ? -8.920 30.637 20.812 1.00 51.34 232 GLY A N 1
ATOM 1804 C CA . GLY A 1 232 ? -7.763 31.402 20.331 1.00 51.34 232 GLY A CA 1
ATOM 1805 C C . GLY A 1 232 ? -6.556 30.589 19.829 1.00 51.34 232 GLY A C 1
ATOM 1806 O O . GLY A 1 232 ? -5.653 31.174 19.238 1.00 51.34 232 GLY A O 1
ATOM 1807 N N . ARG A 1 233 ? -6.495 29.263 20.039 1.00 46.53 233 ARG A N 1
ATOM 1808 C CA . ARG A 1 233 ? -5.350 28.416 19.622 1.00 46.53 233 ARG A CA 1
ATOM 1809 C C . ARG A 1 233 ? -5.575 27.622 18.332 1.00 46.53 233 ARG A C 1
ATOM 1811 O O . ARG A 1 233 ? -4.600 27.187 17.725 1.00 46.53 233 ARG A O 1
ATOM 1818 N N . ALA A 1 234 ? -6.820 27.477 17.879 1.00 43.16 234 ALA A N 1
ATOM 1819 C CA . ALA A 1 234 ? -7.143 26.764 16.639 1.00 43.16 234 ALA A CA 1
ATOM 1820 C C . ALA A 1 234 ? -6.627 27.486 15.374 1.00 43.16 234 ALA A C 1
ATOM 1822 O O . ALA A 1 234 ? -6.341 26.843 14.368 1.00 43.16 234 ALA A O 1
ATOM 1823 N N . ALA A 1 235 ? -6.425 28.808 15.437 1.00 41.47 235 ALA A N 1
ATOM 1824 C CA . ALA A 1 235 ? -5.972 29.621 14.305 1.00 41.47 235 ALA A CA 1
ATOM 1825 C C . ALA A 1 235 ? -4.483 29.440 13.927 1.00 41.47 235 ALA A C 1
ATOM 1827 O O . ALA A 1 235 ? -4.059 29.909 12.874 1.00 41.47 235 ALA A O 1
ATOM 1828 N N . VAL A 1 236 ? -3.673 28.766 14.756 1.00 43.88 236 VAL A N 1
ATOM 1829 C CA . VAL A 1 236 ? -2.207 28.661 14.567 1.00 43.88 236 VAL A CA 1
ATOM 1830 C C . VAL A 1 236 ? -1.785 27.377 13.824 1.00 43.88 236 VAL A C 1
ATOM 1832 O O . VAL A 1 236 ? -0.614 27.200 13.505 1.00 43.88 236 VAL A O 1
ATOM 1835 N N . LEU A 1 237 ? -2.724 26.488 13.486 1.00 41.38 237 LEU A N 1
ATOM 1836 C CA . LEU A 1 237 ? -2.433 25.165 12.908 1.00 41.38 237 LEU A CA 1
ATOM 1837 C C . LEU A 1 237 ? -2.414 25.097 11.369 1.00 41.38 237 LEU A C 1
ATOM 1839 O O . LEU A 1 237 ? -2.380 24.005 10.805 1.00 41.38 237 LEU A O 1
ATOM 1843 N N . LEU A 1 238 ? -2.373 26.236 10.671 1.00 32.94 238 LEU A N 1
ATOM 1844 C CA . LEU A 1 238 ? -2.009 26.248 9.250 1.00 32.94 238 LEU A CA 1
ATOM 1845 C C . LEU A 1 238 ? -0.493 25.994 9.132 1.00 32.94 238 LEU A C 1
ATOM 1847 O O . LEU A 1 238 ? 0.284 26.773 9.691 1.00 32.94 238 LEU A O 1
ATOM 1851 N N . PRO A 1 239 ? -0.033 24.928 8.446 1.00 39.47 239 PRO A N 1
ATOM 1852 C CA . PRO A 1 239 ? 1.376 24.554 8.459 1.00 39.47 239 PRO A CA 1
ATOM 1853 C C . PRO A 1 239 ? 2.245 25.654 7.841 1.00 39.47 239 PRO A C 1
ATOM 1855 O O . PRO A 1 239 ? 2.241 25.866 6.630 1.00 39.47 239 PRO A O 1
ATOM 1858 N N . ARG A 1 240 ? 3.051 26.330 8.665 1.00 35.81 240 ARG A N 1
ATOM 1859 C CA . ARG A 1 240 ? 4.263 26.990 8.176 1.00 35.81 240 ARG A CA 1
ATOM 1860 C C . ARG A 1 240 ? 5.297 25.895 7.919 1.00 35.81 240 ARG A C 1
ATOM 1862 O O . ARG A 1 240 ? 5.582 25.086 8.796 1.00 35.81 240 ARG A O 1
ATOM 1869 N N . HIS A 1 241 ? 5.796 25.843 6.688 1.00 36.56 241 HIS A N 1
ATOM 1870 C CA . HIS A 1 241 ? 6.734 24.846 6.177 1.00 36.56 241 HIS A CA 1
ATOM 1871 C C . HIS A 1 241 ? 7.873 24.513 7.160 1.00 36.56 241 HIS A C 1
ATOM 1873 O O . HIS A 1 241 ? 8.786 25.311 7.361 1.00 36.56 241 HIS A O 1
ATOM 1879 N N . HIS A 1 242 ? 7.869 23.295 7.708 1.00 35.59 242 HIS A N 1
ATOM 1880 C CA . HIS A 1 242 ? 8.986 22.741 8.474 1.00 35.59 242 HIS A CA 1
ATOM 1881 C C . HIS A 1 242 ? 9.631 21.578 7.713 1.00 35.59 242 HIS A C 1
ATOM 1883 O O . HIS A 1 242 ? 9.458 20.407 8.036 1.00 35.59 242 HIS A O 1
ATOM 1889 N N . HIS A 1 243 ? 10.431 21.911 6.699 1.00 35.66 243 HIS A N 1
ATOM 1890 C CA . HIS A 1 243 ? 11.470 21.011 6.206 1.00 35.66 243 HIS A CA 1
ATOM 1891 C C . HIS A 1 243 ? 12.714 21.199 7.073 1.00 35.66 243 HIS A C 1
ATOM 1893 O O . HIS A 1 243 ? 13.398 22.208 6.925 1.00 35.66 243 HIS A O 1
ATOM 1899 N N . ARG A 1 244 ? 12.987 20.249 7.979 1.00 36.88 244 ARG A N 1
ATOM 1900 C CA . ARG A 1 244 ? 14.325 19.818 8.454 1.00 36.88 244 ARG A CA 1
ATOM 1901 C C . ARG A 1 244 ? 14.181 19.050 9.771 1.00 36.88 244 ARG A C 1
ATOM 1903 O O . ARG A 1 244 ? 14.135 19.665 10.829 1.00 36.88 244 ARG A O 1
ATOM 1910 N N . ARG A 1 245 ? 14.170 17.715 9.685 1.00 38.00 245 ARG A N 1
ATOM 1911 C CA . ARG A 1 245 ? 14.857 16.747 10.574 1.00 38.00 245 ARG A CA 1
ATOM 1912 C C . ARG A 1 245 ? 14.260 15.353 10.357 1.00 38.00 245 ARG A C 1
ATOM 1914 O O . ARG A 1 245 ? 13.354 14.934 11.056 1.00 38.00 245 ARG A O 1
ATOM 1921 N N . ALA A 1 246 ? 14.808 14.639 9.382 1.00 33.31 246 ALA A N 1
ATOM 1922 C CA . ALA A 1 246 ? 14.679 13.190 9.264 1.00 33.31 246 ALA A CA 1
ATOM 1923 C C . ALA A 1 246 ? 15.995 12.662 8.677 1.00 33.31 246 ALA A C 1
ATOM 1925 O O . ALA A 1 246 ? 16.120 12.449 7.477 1.00 33.31 246 ALA A O 1
ATOM 1926 N N . ARG A 1 247 ? 17.042 12.586 9.507 1.00 34.06 247 ARG A N 1
ATOM 1927 C CA . ARG A 1 247 ? 18.319 11.931 9.151 1.00 34.06 247 ARG A CA 1
ATOM 1928 C C . ARG A 1 247 ? 18.905 11.073 10.278 1.00 34.06 247 ARG A C 1
ATOM 1930 O O . ARG A 1 247 ? 20.049 10.654 10.190 1.00 34.06 247 ARG A O 1
ATOM 1937 N N . ALA A 1 248 ? 18.119 10.754 11.301 1.00 34.44 248 ALA A N 1
ATOM 1938 C CA . ALA A 1 248 ? 18.533 9.863 12.379 1.00 34.44 248 ALA A CA 1
ATOM 1939 C C . ALA A 1 248 ? 17.439 8.811 12.599 1.00 34.44 248 ALA A C 1
ATOM 1941 O O . ALA A 1 248 ? 16.536 9.038 13.387 1.00 34.44 248 ALA A O 1
ATOM 1942 N N . SER A 1 249 ? 17.463 7.714 11.838 1.00 45.31 249 SER A N 1
ATOM 1943 C CA . SER A 1 249 ? 16.686 6.499 12.171 1.00 45.31 249 SER A CA 1
ATOM 1944 C C . SER A 1 249 ? 17.108 5.261 11.369 1.00 45.31 249 SER A C 1
ATOM 1946 O O . SER A 1 249 ? 16.940 4.141 11.842 1.00 45.31 249 SER A O 1
ATOM 1948 N N . VAL A 1 250 ? 17.746 5.414 10.200 1.00 39.41 250 VAL A N 1
ATOM 1949 C CA . VAL A 1 250 ? 18.164 4.255 9.378 1.00 39.41 250 VAL A CA 1
ATOM 1950 C C . VAL A 1 250 ? 19.249 3.401 10.065 1.00 39.41 250 VAL A C 1
ATOM 1952 O O . VAL A 1 250 ? 19.240 2.175 9.949 1.00 39.41 250 VAL A O 1
ATOM 1955 N N . ALA A 1 251 ? 20.143 4.013 10.851 1.00 38.00 251 ALA A N 1
ATOM 1956 C CA . ALA A 1 251 ? 21.180 3.283 11.590 1.00 38.00 251 ALA A CA 1
ATOM 1957 C C . ALA A 1 251 ? 20.603 2.405 12.721 1.00 38.00 251 ALA A C 1
ATOM 1959 O O . ALA A 1 251 ? 21.027 1.264 12.887 1.00 38.00 251 ALA A O 1
ATOM 1960 N N . GLN A 1 252 ? 19.579 2.886 13.435 1.00 45.84 252 GLN A N 1
ATOM 1961 C CA . GLN A 1 252 ? 18.987 2.185 14.585 1.00 45.84 252 GLN A CA 1
ATOM 1962 C C . GLN A 1 252 ? 18.124 0.983 14.168 1.00 45.84 252 GLN A C 1
ATOM 1964 O O . GLN A 1 252 ? 18.086 -0.030 14.864 1.00 45.84 252 GLN A O 1
ATOM 1969 N N . LEU A 1 253 ? 17.496 1.038 12.988 1.00 40.22 253 LEU A N 1
ATOM 1970 C CA . LEU A 1 253 ? 16.719 -0.083 12.441 1.00 40.22 253 LEU A CA 1
ATOM 1971 C C . LEU A 1 253 ? 17.593 -1.285 12.034 1.00 40.22 253 LEU A C 1
ATOM 1973 O O . LEU A 1 253 ? 17.114 -2.417 12.001 1.00 40.22 253 LEU A O 1
ATOM 1977 N N . THR A 1 254 ? 18.879 -1.060 11.751 1.00 38.88 254 THR A N 1
ATOM 1978 C CA . THR A 1 254 ? 19.820 -2.131 11.374 1.00 38.88 254 THR A CA 1
ATOM 1979 C C . THR A 1 254 ? 20.331 -2.902 12.600 1.00 38.88 254 THR A C 1
ATOM 1981 O O . THR A 1 254 ? 20.673 -4.081 12.499 1.00 38.88 254 THR A O 1
ATOM 1984 N N . GLU A 1 255 ? 20.349 -2.259 13.768 1.00 39.38 255 GLU A N 1
ATOM 1985 C CA . GLU A 1 255 ? 20.885 -2.813 15.016 1.00 39.38 255 GLU A CA 1
ATOM 1986 C C . GLU A 1 255 ? 19.867 -3.722 15.729 1.00 39.38 255 GLU A C 1
ATOM 1988 O O . GLU A 1 255 ? 20.222 -4.807 16.192 1.00 39.38 255 GLU A O 1
ATOM 1993 N N . ALA A 1 256 ? 18.575 -3.375 15.674 1.00 38.91 256 ALA A N 1
ATOM 1994 C CA . ALA A 1 256 ? 17.484 -4.219 16.174 1.00 38.91 256 ALA A CA 1
ATOM 1995 C C . ALA A 1 256 ? 17.322 -5.547 15.399 1.00 38.91 256 ALA A C 1
ATOM 1997 O O . ALA A 1 256 ? 16.805 -6.524 15.935 1.00 38.91 256 ALA A O 1
ATOM 1998 N N . ALA A 1 257 ? 17.798 -5.616 14.151 1.00 38.78 257 ALA A N 1
ATOM 1999 C CA . ALA A 1 257 ? 17.707 -6.810 13.306 1.00 38.78 257 ALA A CA 1
ATOM 2000 C C . ALA A 1 257 ? 18.870 -7.811 13.492 1.00 38.78 257 ALA A C 1
ATOM 2002 O O . ALA A 1 257 ? 18.861 -8.868 12.858 1.00 38.78 257 ALA A O 1
ATOM 2003 N N . ARG A 1 258 ? 19.889 -7.499 14.313 1.00 37.12 258 ARG A N 1
ATOM 2004 C CA . ARG A 1 258 ? 21.156 -8.261 14.365 1.00 37.12 258 ARG A CA 1
ATOM 2005 C C . ARG A 1 258 ? 21.489 -8.972 15.681 1.00 37.12 258 ARG A C 1
ATOM 2007 O O . ARG A 1 258 ? 22.546 -9.595 15.738 1.00 37.12 258 ARG A O 1
ATOM 2014 N N . SER A 1 259 ? 20.639 -8.966 16.710 1.00 31.28 259 SER A N 1
ATOM 2015 C CA . SER A 1 259 ? 20.993 -9.619 17.984 1.00 31.28 259 SER A CA 1
ATOM 2016 C C . SER A 1 259 ? 19.888 -10.511 18.559 1.00 31.28 259 SER A C 1
ATOM 2018 O O . SER A 1 259 ? 18.902 -10.000 19.084 1.00 31.28 259 SER A O 1
ATOM 2020 N N . PRO A 1 260 ? 20.062 -11.846 18.553 1.00 44.56 260 PRO A N 1
ATOM 2021 C CA . PRO A 1 260 ? 19.415 -12.731 19.502 1.00 44.56 260 PRO A CA 1
ATOM 2022 C C . PRO A 1 260 ? 20.388 -12.955 20.666 1.00 44.56 260 PRO A C 1
ATOM 2024 O O . PRO A 1 260 ? 21.264 -13.818 20.595 1.00 44.56 260 PRO A O 1
ATOM 2027 N N . ARG A 1 261 ? 20.285 -12.175 21.747 1.00 36.06 261 ARG A N 1
ATOM 2028 C CA . ARG A 1 261 ? 20.967 -12.517 23.005 1.00 36.06 261 ARG A CA 1
ATOM 2029 C C . ARG A 1 261 ? 20.017 -12.391 24.179 1.00 36.06 261 ARG A C 1
ATOM 2031 O O . ARG A 1 261 ? 19.368 -11.371 24.373 1.00 36.06 261 ARG A O 1
ATOM 2038 N N . GLY A 1 262 ? 19.930 -13.509 24.890 1.00 31.39 262 GLY A N 1
ATOM 2039 C CA . GLY A 1 262 ? 18.963 -13.778 25.930 1.00 31.39 262 GLY A CA 1
ATOM 2040 C C . GLY A 1 262 ? 19.164 -12.943 27.182 1.00 31.39 262 GLY A C 1
ATOM 2041 O O . GLY A 1 262 ? 20.267 -12.519 27.528 1.00 31.39 262 GLY A O 1
ATOM 2042 N N . VAL A 1 263 ? 18.043 -12.775 27.868 1.00 32.66 263 VAL A N 1
ATOM 2043 C CA . VAL A 1 263 ? 17.941 -12.253 29.222 1.00 32.66 263 VAL A CA 1
ATOM 2044 C C . VAL A 1 263 ? 18.727 -13.185 30.148 1.00 32.66 263 VAL A C 1
ATOM 2046 O O . VAL A 1 263 ? 18.308 -14.311 30.412 1.00 32.66 263 VAL A O 1
ATOM 2049 N N . ARG A 1 264 ? 19.892 -12.733 30.620 1.00 29.89 264 ARG A N 1
ATOM 2050 C CA . ARG A 1 264 ? 20.503 -13.270 31.838 1.00 29.89 264 ARG A CA 1
ATOM 2051 C C . ARG A 1 264 ? 19.854 -12.557 33.015 1.00 29.89 264 ARG A C 1
ATOM 2053 O O . ARG A 1 264 ? 19.859 -11.333 33.069 1.00 29.89 264 ARG A O 1
ATOM 2060 N N . ALA A 1 265 ? 19.280 -13.342 33.917 1.00 32.69 265 ALA A N 1
ATOM 2061 C CA . ALA A 1 265 ? 18.868 -12.883 35.230 1.00 32.69 265 ALA A CA 1
ATOM 2062 C C . ALA A 1 265 ? 20.113 -12.514 36.050 1.00 32.69 265 ALA A C 1
ATOM 2064 O O . ALA A 1 265 ? 21.050 -13.313 36.133 1.00 32.69 265 ALA A O 1
ATOM 2065 N N . ASP A 1 266 ? 20.111 -11.326 36.651 1.00 30.42 266 ASP A N 1
ATOM 2066 C CA . ASP A 1 266 ? 21.117 -10.938 37.636 1.00 30.42 266 ASP A CA 1
ATOM 2067 C C . ASP A 1 266 ? 20.820 -11.603 38.992 1.00 30.42 266 ASP A C 1
ATOM 2069 O O . ASP A 1 266 ? 19.664 -11.626 39.430 1.00 30.42 266 ASP A O 1
ATOM 2073 N N . PRO A 1 267 ? 21.838 -12.144 39.687 1.00 34.25 267 PRO A N 1
ATOM 2074 C CA . PRO A 1 267 ? 21.671 -12.718 41.010 1.00 34.25 267 PRO A CA 1
ATOM 2075 C C . PRO A 1 267 ? 21.767 -11.632 42.088 1.00 34.25 267 PRO A C 1
ATOM 2077 O O . PRO A 1 267 ? 22.706 -10.837 42.130 1.00 34.25 267 PRO A O 1
ATOM 2080 N N . VAL A 1 268 ? 20.815 -11.650 43.019 1.00 32.66 268 VAL A N 1
ATOM 2081 C CA . VAL A 1 268 ? 20.857 -10.874 44.263 1.00 32.66 268 VAL A CA 1
ATOM 2082 C C . VAL A 1 268 ? 22.000 -11.401 45.135 1.00 32.66 268 VAL A C 1
ATOM 2084 O O . VAL A 1 268 ? 21.919 -12.485 45.711 1.00 32.66 268 VAL A O 1
ATOM 2087 N N . GLY A 1 269 ? 23.085 -10.632 45.223 1.00 30.34 269 GLY A N 1
ATOM 2088 C CA . GLY A 1 269 ? 24.200 -10.873 46.133 1.00 30.34 269 GLY A CA 1
ATOM 2089 C C . GLY A 1 269 ? 24.039 -10.077 47.425 1.00 30.34 269 GLY A C 1
ATOM 2090 O O . GLY A 1 269 ? 24.450 -8.924 47.493 1.00 30.34 269 GLY A O 1
ATOM 2091 N N . ALA A 1 270 ? 23.479 -10.703 48.459 1.00 32.47 270 ALA A N 1
ATOM 2092 C CA . ALA A 1 270 ? 23.564 -10.227 49.835 1.00 32.47 270 ALA A CA 1
ATOM 2093 C C . ALA A 1 270 ? 24.715 -10.945 50.549 1.00 32.47 270 ALA A C 1
ATOM 2095 O O . ALA A 1 270 ? 24.672 -12.163 50.729 1.00 32.47 270 ALA A O 1
ATOM 2096 N N . ARG A 1 271 ? 25.728 -10.194 50.989 1.00 33.88 271 ARG A N 1
ATOM 2097 C CA . ARG A 1 271 ? 26.590 -10.570 52.115 1.00 33.88 271 ARG A CA 1
ATOM 2098 C C . ARG A 1 271 ? 27.051 -9.306 52.823 1.00 33.88 271 ARG A C 1
ATOM 2100 O O . ARG A 1 271 ? 27.873 -8.581 52.282 1.00 33.88 271 ARG A O 1
ATOM 2107 N N . ASP A 1 272 ? 26.614 -9.141 54.062 1.00 32.12 272 ASP A N 1
ATOM 2108 C CA . ASP A 1 272 ? 27.580 -8.855 55.111 1.00 32.12 272 ASP A CA 1
ATOM 2109 C C . ASP A 1 272 ? 27.192 -9.583 56.402 1.00 32.12 272 ASP A C 1
ATOM 2111 O O . ASP A 1 272 ? 26.012 -9.740 56.725 1.00 32.12 272 ASP A O 1
ATOM 2115 N N . ARG A 1 273 ? 28.202 -10.123 57.081 1.00 34.03 273 ARG A N 1
ATOM 2116 C CA . ARG A 1 273 ? 28.076 -10.902 58.312 1.00 34.03 273 ARG A CA 1
ATOM 2117 C C . ARG A 1 273 ? 28.382 -9.999 59.502 1.00 34.03 273 ARG A C 1
ATOM 2119 O O . ARG A 1 273 ? 29.460 -9.428 59.571 1.00 34.03 273 ARG A O 1
ATOM 2126 N N . GLY A 1 274 ? 27.538 -10.094 60.526 1.00 29.14 274 GLY A N 1
ATOM 2127 C CA . GLY A 1 274 ? 28.019 -10.224 61.902 1.00 29.14 274 GLY A CA 1
ATOM 2128 C C . GLY A 1 274 ? 27.703 -9.074 62.854 1.00 29.14 274 GLY A C 1
ATOM 2129 O O . GLY A 1 274 ? 28.414 -8.078 62.895 1.00 29.14 274 GLY A O 1
ATOM 2130 N N . ARG A 1 275 ? 26.773 -9.326 63.781 1.00 32.75 275 ARG A N 1
ATOM 2131 C CA . ARG A 1 275 ? 27.092 -9.359 65.217 1.00 32.75 275 ARG A CA 1
ATOM 2132 C C . ARG A 1 275 ? 26.007 -10.083 66.016 1.00 32.75 275 ARG A C 1
ATOM 2134 O O . ARG A 1 275 ? 24.844 -10.096 65.641 1.00 32.75 275 ARG A O 1
ATOM 2141 N N . ALA A 1 276 ? 26.491 -10.733 67.066 1.00 30.97 276 ALA A N 1
ATOM 2142 C CA . ALA A 1 276 ? 25.834 -11.619 68.016 1.00 30.97 276 ALA A CA 1
ATOM 2143 C C . ALA A 1 276 ? 24.654 -11.002 68.788 1.00 30.97 276 ALA A C 1
ATOM 2145 O O . ALA A 1 276 ? 24.618 -9.789 68.980 1.00 30.97 276 ALA A O 1
ATOM 2146 N N . GLY A 1 277 ? 23.795 -11.868 69.343 1.00 28.66 277 GLY A N 1
ATOM 2147 C CA . GLY A 1 277 ? 23.005 -11.528 70.530 1.00 28.66 277 GLY A CA 1
ATOM 2148 C C . GLY A 1 277 ? 21.657 -12.236 70.671 1.00 28.66 277 GLY A C 1
ATOM 2149 O O . GLY A 1 277 ? 20.643 -11.665 70.314 1.00 28.66 277 GLY A O 1
ATOM 2150 N N . ASP A 1 278 ? 21.699 -13.430 71.262 1.00 32.06 278 ASP A N 1
ATOM 2151 C CA . ASP A 1 278 ? 20.769 -13.949 72.278 1.00 32.06 278 ASP A CA 1
ATOM 2152 C C . ASP A 1 278 ? 19.275 -14.283 72.048 1.00 32.06 278 ASP A C 1
ATOM 2154 O O . ASP A 1 278 ? 18.474 -13.542 71.493 1.00 32.06 278 ASP A O 1
ATOM 2158 N N . MET A 1 279 ? 18.943 -15.402 72.712 1.00 33.25 279 MET A N 1
ATOM 2159 C CA . MET A 1 279 ? 17.689 -15.794 73.374 1.00 33.25 279 MET A CA 1
ATOM 2160 C C . MET A 1 279 ? 16.467 -16.289 72.573 1.00 33.25 279 MET A C 1
ATOM 2162 O O . MET A 1 279 ? 15.586 -15.548 72.163 1.00 33.25 279 MET A O 1
ATOM 2166 N N . LEU A 1 280 ? 16.372 -17.628 72.563 1.00 33.12 280 LEU A N 1
ATOM 2167 C CA . LEU A 1 280 ? 15.319 -18.429 73.220 1.00 33.12 280 LEU A CA 1
ATOM 2168 C C . LEU A 1 280 ? 13.837 -18.199 72.847 1.00 33.12 280 LEU A C 1
ATOM 2170 O O . LEU A 1 280 ? 13.187 -17.275 73.311 1.00 33.12 280 LEU A O 1
ATOM 2174 N N . ALA A 1 281 ? 13.301 -19.226 72.175 1.00 35.34 281 ALA A N 1
ATOM 2175 C CA . ALA A 1 281 ? 12.077 -19.970 72.500 1.00 35.34 281 ALA A CA 1
ATOM 2176 C C . ALA A 1 281 ? 10.782 -19.201 72.833 1.00 35.34 281 ALA A C 1
ATOM 2178 O O . ALA A 1 281 ? 10.661 -18.607 73.900 1.00 35.34 281 ALA A O 1
ATOM 2179 N N . ARG A 1 282 ? 9.718 -19.482 72.064 1.00 34.78 282 ARG A N 1
ATOM 2180 C CA . ARG A 1 282 ? 8.567 -20.284 72.536 1.00 34.78 282 ARG A CA 1
ATOM 2181 C C . ARG A 1 282 ? 7.527 -20.521 71.438 1.00 34.78 282 ARG A C 1
ATOM 2183 O O . ARG A 1 282 ? 7.355 -19.719 70.531 1.00 34.78 282 ARG A O 1
ATOM 2190 N N . CYS A 1 283 ? 6.881 -21.673 71.586 1.00 36.78 283 CYS A N 1
ATOM 2191 C CA . CYS A 1 283 ? 5.742 -22.208 70.855 1.00 36.78 283 CYS A CA 1
ATOM 2192 C C . CYS A 1 283 ? 4.531 -21.265 70.793 1.00 36.78 283 CYS A C 1
ATOM 2194 O O . CYS A 1 283 ? 4.330 -20.463 71.708 1.00 36.78 283 CYS A O 1
ATOM 2196 N N . GLY A 1 284 ? 3.678 -21.493 69.792 1.00 37.50 284 GLY A N 1
ATOM 2197 C CA . GLY A 1 284 ? 2.341 -20.919 69.652 1.00 37.50 284 GLY A CA 1
ATOM 2198 C C . GLY A 1 284 ? 1.877 -20.990 68.214 1.00 37.50 284 GLY A C 1
ATOM 2199 O O . GLY A 1 284 ? 2.157 -20.013 67.493 1.00 37.50 284 GLY A O 1
#

Foldseek 3Di:
DLVCLVVDPDPVVSVVVLVVLVVVLCCQLPQQQDPVVLFGQQDRPDPVSRAFQHPCGWLQNRLLSLLSLLSSCVVNVPVVSNVSSVVSLLVSLVQQQDPQLAGFTGAHRVRHTNLKDFLLSLLSNLLSLLVCQLVVAADVPDDRDSSLVSNLSSVVCCVQQFADPPPGDGARIAHNPDDSCPQVVHGDDQDDPVHDCVSVVSSVVSSQVSLCSVVVHDDDDPPDDPDDDPPVPVVPPPDDDDPDDDDPDSVVSVVVVPDDDDDDDDDDDDDDDDDDDDDDDDDD

pLDDT: mean 80.63, std 23.71, range [28.66, 98.69]

Radius of gyration: 25.2 Å; chains: 1; bounding box: 56×54×95 Å

Sequence (284 aa):
MLLLAPLLEDPAQSAAWQRDMLLLARVIKDRYFAPEHGMFWGTLHDPAQRKLGSRHTDFGHSMKSLWMLYLVGQATGQADLVDFARPHVAPLLARAAQPSGCWASGLRADGKLDAGSQWWVFAELDQAAATLALREPAEAGRAPSGYVKHLPRSYACWFERFVDPKGGDTWPWVSADWTPTMFAQGGPPKAFHWKSGYHAAEHALVSLITTAGLQGERLPLYFAFVSPPGAGRAAVLLPRHHHRRARASVAQLTEAARSPRGVRADPVGARDRGRAGDMLARCG

Secondary structure (DSSP, 8-state):
-TTTGGG---HHHHHHHHHHHHHHHHHIIIIIEETTTTEE-S-SS-GGGSSTTSTT-SHHHHHHHHHHHHHHHHHHT-HHHHHHHHHHHHHHHHHHB-TTSPBP-EE-TTS-EE--EEHHHHHHHHHHHHHHHHHS---TTS-S-TTGGGHHHHHHHIIIIIB-TTT-SB-SEE-TT--TTTTTT----S-BTTB-SHHHHHHHHHHHHHHHHHHT-----TT--SSPPPTTSGGG-S---------SSHHHHHHTTS-----PPPP-----------------